Protein 5I7S (pdb70)

Foldseek 3Di:
DQCAPAEEEEEDCQDCQALSVLLLVQQLVNHYQYAYEDEDPVCLVVVCVSNVVSVHNHYAYADLLDLVRLLVNQVSVCVPAQAHAEYEAEWFDFPLLCQEDDLVRSDDPVRLVVRLSTLAVSQVSSVVSRVVRYQLQHEYEYEAALLLVDPDHSRHSNNVNRVNNLVVQQVVCVVSPVSQYAGEYEHAADGDDPRCVSHPPSVVSQCQLCCWAPQNHFDGSNQSSNVSSCRRGCVCSVDHSYHHYPGSRRSVDDGDD

Sequence (257 aa):
GFLDGKRILLTGLLSNRSIAYGIAKACKREGAELAFTYVGDRFKDRITEFAAEFGSELVVFPCDVADDAQIDALFASLKTHWDSLDGLVHSIGFAPREAIAGDFLDGLTRENFRIAHDISAYSFPALAKAALPMLSDDDASLLTLSYLGAERAIPNYNTMGLAKAALEASVRYLAVSLGAKGVRVNAISAGPIKTLAASGIKSFGKILDFVESNSPLKRNVTIEQVGNAGAFLLSDLASGVTAEVMHVDSGFNAVVGGM

CATH classification: 3.40.50.720

B-factor: mean 11.25, std 8.76, range [1.82, 55.19]

Structure (mmCIF, N/CA/C/O backbone):
data_5I7S
#
_entry.id   5I7S
#
_cell.length_a   74.430
_cell.length_b   75.860
_cell.length_c   89.110
_cell.angle_alpha   90.00
_cell.angle_beta   90.00
_cell.angle_gamma   90.00
#
_symmetry.space_group_name_H-M   'I 2 2 2'
#
loop_
_entity.id
_entity.type
_entity.pdbx_description
1 polymer 'Enoyl-[acyl-carrier-protein] reductase [NADH]'
2 non-p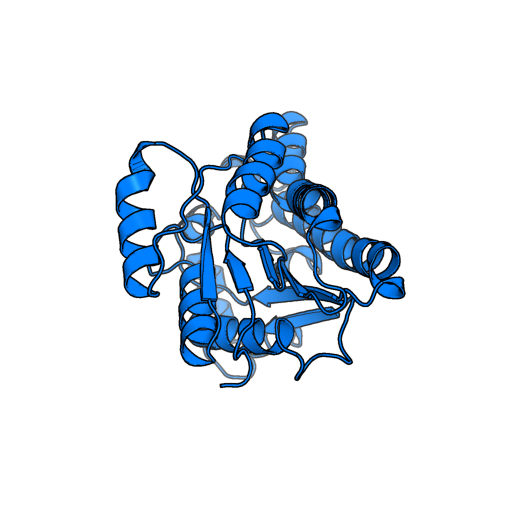olymer NICOTINAMIDE-ADENINE-DINUCLEOTIDE
3 non-polymer 5-ETHYL-2-PHENOXYPHENOL
4 water water
#
loop_
_atom_site.group_PDB
_atom_site.id
_atom_site.type_symbol
_atom_site.label_atom_id
_atom_site.label_alt_id
_atom_site.label_comp_id
_atom_site.label_asym_id
_atom_site.label_entity_id
_atom_site.label_seq_id
_atom_site.pdbx_PDB_ins_code
_atom_site.Cartn_x
_atom_site.Cartn_y
_atom_site.Cartn_z
_atom_site.occupancy
_atom_site.B_iso_or_equiv
_atom_site.auth_seq_id
_atom_site.auth_comp_id
_atom_site.auth_asym_id
_atom_site.auth_atom_id
_atom_site.pdbx_PDB_model_num
ATOM 1 N N . GLY A 1 2 ? 1.464 1.894 -4.207 1.00 14.39 2 GLY A N 1
ATOM 2 C CA . GLY A 1 2 ? 2.811 1.361 -4.061 1.00 14.21 2 GLY A CA 1
ATOM 3 C C . GLY A 1 2 ? 3.819 2.488 -4.035 1.00 11.70 2 GLY A C 1
ATOM 4 O O . GLY A 1 2 ? 3.474 3.637 -4.318 1.00 14.15 2 GLY A O 1
ATOM 5 N N . PHE A 1 3 ? 5.071 2.180 -3.706 1.00 10.54 3 PHE A N 1
ATOM 6 C CA . PHE A 1 3 ? 6.054 3.248 -3.562 1.00 10.87 3 PHE A CA 1
ATOM 7 C C . PHE A 1 3 ? 6.679 3.729 -4.875 1.00 8.60 3 PHE A C 1
ATOM 8 O O . PHE A 1 3 ? 7.584 4.567 -4.874 1.00 9.06 3 PHE A O 1
ATOM 16 N N . LEU A 1 4 ? 6.160 3.223 -5.991 1.00 9.28 4 LEU A N 1
ATOM 17 C CA . LEU A 1 4 ? 6.558 3.701 -7.309 1.00 11.18 4 LEU A CA 1
ATOM 18 C C . LEU A 1 4 ? 5.360 4.200 -8.110 1.00 8.33 4 LEU A C 1
ATOM 19 O O . LEU A 1 4 ? 5.435 4.278 -9.338 1.00 8.08 4 LEU A O 1
ATOM 24 N N . ASP A 1 5 ? 4.260 4.532 -7.422 1.00 10.27 5 ASP A N 1
ATOM 25 C CA . ASP A 1 5 ? 3.061 5.056 -8.088 1.00 14.22 5 ASP A CA 1
ATOM 26 C C . ASP A 1 5 ? 3.409 6.187 -9.051 1.00 12.34 5 ASP A C 1
ATOM 27 O O . ASP A 1 5 ? 4.083 7.150 -8.669 1.00 12.21 5 ASP A O 1
ATOM 32 N N . GLY A 1 6 ? 2.953 6.066 -10.296 1.00 13.81 6 GLY A N 1
ATOM 33 C CA . GLY A 1 6 ? 3.140 7.118 -11.281 1.00 16.90 6 GLY A CA 1
ATOM 34 C C . GLY A 1 6 ? 4.498 7.166 -11.964 1.00 15.00 6 GLY A C 1
ATOM 35 O O . GLY A 1 6 ? 4.673 7.890 -12.944 1.00 16.87 6 GLY A O 1
ATOM 36 N N . LYS A 1 7 ? 5.462 6.404 -11.462 1.00 10.60 7 LYS A N 1
ATOM 37 C CA . LYS A 1 7 ? 6.806 6.439 -12.028 1.00 7.26 7 LYS A CA 1
ATOM 38 C C . LYS A 1 7 ? 6.877 5.680 -13.345 1.00 10.06 7 LYS A C 1
ATOM 39 O O . LYS A 1 7 ? 6.381 4.556 -13.450 1.00 15.12 7 LYS A O 1
ATOM 45 N N . ARG A 1 8 ? 7.506 6.295 -14.342 1.00 6.76 8 ARG A N 1
ATOM 46 C CA . ARG A 1 8 ? 7.684 5.673 -15.649 1.00 6.56 8 ARG A CA 1
ATOM 47 C C . ARG A 1 8 ? 9.116 5.183 -15.799 1.00 8.79 8 ARG A C 1
ATOM 48 O O . ARG A 1 8 ? 10.058 5.972 -15.750 1.00 7.43 8 ARG A O 1
ATOM 56 N N . ILE A 1 9 ? 9.271 3.872 -15.968 1.00 5.79 9 ILE A N 1
ATOM 57 C CA . ILE A 1 9 ? 10.581 3.229 -15.899 1.00 5.52 9 ILE A CA 1
ATOM 58 C C . ILE A 1 9 ? 10.846 2.388 -17.147 1.00 7.56 9 ILE A C 1
ATOM 59 O O . ILE A 1 9 ? 9.999 1.581 -17.542 1.00 7.27 9 ILE A O 1
ATOM 64 N N . LEU A 1 10 ? 12.006 2.604 -17.767 1.00 5.36 10 LEU A N 1
ATOM 65 C CA . LEU A 1 10 ? 12.440 1.833 -18.932 1.00 5.10 10 LEU A CA 1
ATOM 66 C C . LEU A 1 10 ? 13.421 0.755 -18.484 1.00 6.30 10 LEU A C 1
ATOM 67 O O . LEU A 1 10 ? 14.418 1.055 -17.820 1.00 5.24 10 LEU A O 1
ATOM 72 N N . LEU A 1 11 ? 13.146 -0.499 -18.841 1.00 5.26 11 LEU A N 1
ATOM 73 C CA . LEU A 1 11 ? 14.041 -1.598 -18.456 1.00 5.60 11 LEU A CA 1
ATOM 74 C C . LEU A 1 11 ? 14.714 -2.239 -19.659 1.00 6.86 11 LEU A C 1
ATOM 75 O O . LEU A 1 11 ? 14.048 -2.645 -20.611 1.00 6.60 11 LEU A O 1
ATOM 80 N N . THR A 1 12 ? 16.040 -2.310 -19.612 1.00 5.07 12 THR A N 1
ATOM 81 C CA . THR A 1 12 ? 16.797 -3.072 -20.595 1.00 4.79 12 THR A CA 1
ATOM 82 C C . THR A 1 12 ? 17.090 -4.437 -20.014 1.00 7.59 12 THR A C 1
ATOM 83 O O . THR A 1 12 ? 16.933 -4.653 -18.811 1.00 6.79 12 THR A O 1
ATOM 87 N N . GLY A 1 13 ? 17.483 -5.367 -20.874 1.00 7.65 13 GLY A N 1
ATOM 88 C CA . GLY A 1 13 ? 18.048 -6.626 -20.430 1.00 7.02 13 GLY A CA 1
ATOM 89 C C . GLY A 1 13 ? 17.097 -7.731 -20.000 1.00 10.13 13 GLY A C 1
ATOM 90 O O . GLY A 1 13 ? 17.550 -8.737 -19.465 1.00 8.75 13 GLY A O 1
ATOM 91 N N . LEU A 1 14 ? 15.793 -7.569 -20.205 1.00 6.76 14 LEU A N 1
ATOM 92 C CA . LEU A 1 14 ? 14.864 -8.630 -19.815 1.00 7.51 14 LEU A CA 1
ATOM 93 C C . LEU A 1 14 ? 14.812 -9.685 -20.915 1.00 9.66 14 LEU A C 1
ATOM 94 O O . LEU A 1 14 ? 14.016 -9.583 -21.855 1.00 10.07 14 LEU A O 1
ATOM 99 N N . LEU A 1 15 ? 15.647 -10.712 -20.771 1.00 8.49 15 LEU A N 1
ATOM 100 C CA . LEU A 1 15 ? 15.816 -11.731 -21.807 1.00 9.22 15 LEU A CA 1
ATOM 101 C C . LEU A 1 15 ? 14.918 -12.943 -21.573 1.00 10.80 15 LEU A C 1
ATOM 102 O O . LEU A 1 15 ? 14.268 -13.432 -22.501 1.00 11.27 15 LEU A O 1
ATOM 107 N N . SER A 1 16 ? 14.888 -13.435 -20.336 1.00 10.37 16 SER A N 1
ATOM 108 C CA . SER A 1 16 ? 14.023 -14.557 -19.979 1.00 13.15 16 SER A CA 1
ATOM 109 C C . SER A 1 16 ? 13.437 -14.328 -18.596 1.00 11.29 16 SER A C 1
ATOM 110 O O . SER A 1 16 ? 13.761 -13.332 -17.942 1.00 10.43 16 SER A O 1
ATOM 113 N N . ASN A 1 17 ? 12.591 -15.251 -18.139 1.00 12.21 17 ASN A N 1
ATOM 114 C CA . ASN A 1 17 ? 12.022 -15.123 -16.803 1.00 12.22 17 ASN A CA 1
ATOM 115 C C . ASN A 1 17 ? 13.015 -15.417 -15.682 1.00 12.06 17 ASN A C 1
ATOM 116 O O . ASN A 1 17 ? 12.654 -15.343 -14.511 1.00 12.38 17 ASN A O 1
ATOM 121 N N . ARG A 1 18 ? 14.259 -15.742 -16.037 1.00 11.93 18 ARG A N 1
ATOM 122 C CA . ARG A 1 18 ? 15.326 -15.842 -15.046 1.00 11.70 18 ARG A CA 1
ATOM 123 C C . ARG A 1 18 ? 16.153 -14.559 -14.950 1.00 10.56 18 ARG A C 1
ATOM 124 O O . ARG A 1 18 ? 16.923 -14.385 -14.010 1.00 10.29 18 ARG A O 1
ATOM 132 N N . SER A 1 19 ? 15.990 -13.660 -15.918 1.00 9.97 19 SER A N 1
ATOM 133 C CA . SER A 1 19 ? 16.770 -12.414 -15.966 1.00 8.95 19 SER A CA 1
ATOM 134 C C . SER A 1 19 ? 16.616 -11.575 -14.702 1.00 8.49 19 SER A C 1
ATOM 135 O O . SER A 1 19 ? 15.522 -11.495 -14.140 1.00 8.72 19 SER A O 1
ATOM 138 N N . ILE A 1 20 ? 17.702 -10.940 -14.268 1.00 8.65 20 ILE A N 1
ATOM 139 C CA . ILE A 1 20 ? 17.616 -9.976 -13.174 1.00 7.45 20 ILE A CA 1
ATOM 140 C C . ILE A 1 20 ? 16.573 -8.892 -13.494 1.00 7.37 20 ILE A C 1
ATOM 141 O O . ILE A 1 20 ? 15.779 -8.503 -12.625 1.00 7.11 20 ILE A O 1
ATOM 146 N N . ALA A 1 21 ? 16.541 -8.438 -14.745 1.00 6.72 21 ALA A N 1
ATOM 147 C CA . ALA A 1 21 ? 15.561 -7.426 -15.161 1.00 6.53 21 ALA A CA 1
ATOM 148 C C . ALA A 1 21 ? 14.109 -7.880 -14.998 1.00 7.01 21 ALA A C 1
ATOM 149 O O . ALA A 1 21 ? 13.216 -7.046 -14.792 1.00 6.90 21 ALA A O 1
ATOM 151 N N . TYR A 1 22 ? 13.849 -9.181 -15.120 1.00 7.77 22 TYR A N 1
ATOM 152 C CA . TYR A 1 22 ? 12.492 -9.687 -14.886 1.00 8.47 22 TYR A CA 1
ATOM 153 C C . TYR A 1 22 ? 12.078 -9.481 -13.428 1.00 8.55 22 TYR A C 1
ATOM 154 O O . TYR A 1 22 ? 10.956 -9.054 -13.150 1.00 8.69 22 TYR A O 1
ATOM 163 N N . GLY A 1 23 ? 12.982 -9.800 -12.507 1.00 8.53 23 GLY A N 1
ATOM 164 C CA . GLY A 1 23 ? 12.736 -9.582 -11.091 1.00 8.63 23 GLY A CA 1
ATOM 165 C C . GLY A 1 23 ? 12.517 -8.112 -10.779 1.00 10.04 23 GLY A C 1
ATOM 166 O O . GLY A 1 23 ? 11.629 -7.767 -9.992 1.00 8.19 23 GLY A O 1
ATOM 1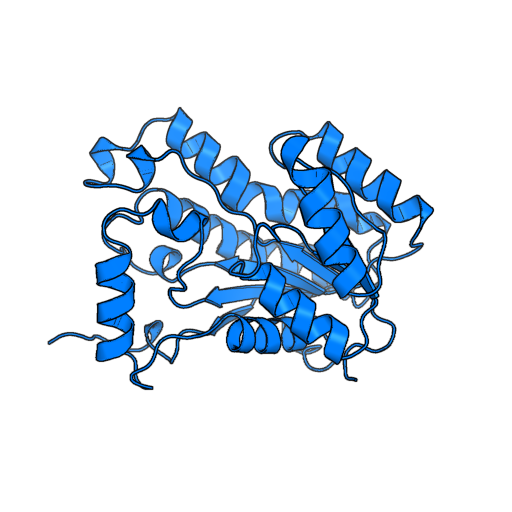67 N N . ILE A 1 24 ? 13.322 -7.244 -11.386 1.00 7.26 24 ILE A N 1
ATOM 168 C CA . ILE A 1 24 ? 13.156 -5.807 -11.189 1.00 6.71 24 ILE A CA 1
ATOM 169 C C . ILE A 1 24 ? 11.809 -5.355 -11.762 1.00 6.82 24 ILE A C 1
ATOM 170 O O . ILE A 1 24 ? 11.076 -4.599 -11.121 1.00 8.39 24 ILE A O 1
ATOM 175 N N . ALA A 1 25 ? 11.467 -5.840 -12.955 1.00 7.02 25 ALA A N 1
ATOM 176 C CA . ALA A 1 25 ? 10.184 -5.488 -13.564 1.00 9.21 25 ALA A CA 1
ATOM 177 C C . ALA A 1 25 ? 9.014 -5.878 -12.664 1.00 8.30 25 ALA A C 1
ATOM 178 O O . ALA A 1 25 ? 8.100 -5.084 -12.438 1.00 8.81 25 ALA A O 1
ATOM 180 N N . LYS A 1 26 ? 9.041 -7.104 -12.152 1.00 8.49 26 LYS A N 1
ATOM 181 C CA . LYS A 1 26 ? 7.962 -7.591 -11.307 1.00 9.18 26 LYS A CA 1
ATOM 182 C C . LYS A 1 26 ? 7.785 -6.721 -10.055 1.00 9.01 26 LYS A C 1
ATOM 183 O O . LYS A 1 26 ? 6.657 -6.356 -9.700 1.00 9.34 26 LYS A O 1
ATOM 189 N N . ALA A 1 27 ? 8.894 -6.363 -9.408 1.00 8.56 27 ALA A N 1
ATOM 190 C CA . ALA A 1 27 ? 8.823 -5.533 -8.206 1.00 8.67 27 ALA A CA 1
ATOM 191 C C . ALA A 1 27 ? 8.326 -4.118 -8.523 1.00 9.80 27 ALA A C 1
ATOM 192 O O . ALA A 1 27 ? 7.525 -3.542 -7.773 1.00 8.42 27 ALA A O 1
ATOM 194 N N . CYS A 1 28 ? 8.800 -3.557 -9.633 1.00 7.56 28 CYS A N 1
ATOM 195 C CA . CYS A 1 28 ? 8.387 -2.207 -10.034 1.00 7.29 28 CYS A CA 1
ATOM 196 C C . CYS A 1 28 ? 6.902 -2.138 -10.361 1.00 7.77 28 CYS A C 1
ATOM 197 O O . CYS A 1 28 ? 6.213 -1.196 -9.943 1.00 10.56 28 CYS A O 1
ATOM 200 N N . LYS A 1 29 ? 6.403 -3.131 -11.098 1.00 10.09 29 LYS A N 1
ATOM 201 C CA . LYS A 1 29 ? 4.979 -3.177 -11.426 1.00 11.19 29 LYS A CA 1
ATOM 202 C C . LYS A 1 29 ? 4.141 -3.298 -10.156 1.00 9.31 29 LYS A C 1
ATOM 203 O O . LYS A 1 29 ? 3.106 -2.645 -10.023 1.00 12.86 29 LYS A O 1
ATOM 209 N N . ARG A 1 30 ? 4.595 -4.136 -9.229 1.00 9.46 30 ARG A N 1
ATOM 210 C CA . ARG A 1 30 ? 3.886 -4.344 -7.970 1.00 10.08 30 ARG A CA 1
ATOM 211 C C . ARG A 1 30 ? 3.727 -3.026 -7.220 1.00 15.64 30 ARG A C 1
ATOM 212 O O . ARG A 1 30 ? 2.677 -2.757 -6.626 1.00 14.87 30 ARG A O 1
ATOM 220 N N . GLU A 1 31 ? 4.765 -2.197 -7.278 1.00 9.30 31 GLU A N 1
ATOM 221 C CA . GLU A 1 31 ? 4.781 -0.942 -6.536 1.00 9.25 31 GLU A CA 1
ATOM 222 C C . GLU A 1 31 ? 4.216 0.233 -7.322 1.00 9.14 31 GLU A C 1
ATOM 223 O O . GLU A 1 31 ? 4.317 1.378 -6.883 1.00 11.36 31 GLU A O 1
ATOM 229 N N . GLY A 1 32 ? 3.607 -0.049 -8.471 1.00 9.17 32 GLY A N 1
ATOM 230 C CA . GLY A 1 32 ? 2.781 0.944 -9.145 1.00 10.33 32 GLY A CA 1
ATOM 231 C C . GLY A 1 32 ? 3.375 1.633 -10.357 1.00 8.78 32 GLY A C 1
ATOM 232 O O . GLY A 1 32 ? 2.767 2.539 -10.927 1.00 10.49 32 GLY A O 1
ATOM 233 N N . ALA A 1 33 ? 4.569 1.214 -10.759 1.00 8.21 33 ALA A N 1
ATOM 234 C CA . ALA A 1 33 ? 5.235 1.839 -11.897 1.00 7.72 33 ALA A CA 1
ATOM 235 C C . ALA A 1 33 ? 4.590 1.470 -13.228 1.00 10.11 33 ALA A C 1
ATOM 236 O O . ALA A 1 33 ? 3.954 0.429 -13.362 1.00 12.05 33 ALA A O 1
ATOM 238 N N . GLU A 1 34 ? 4.776 2.345 -14.207 1.00 8.99 34 GLU A N 1
ATOM 239 C CA . GLU A 1 34 ? 4.449 2.060 -15.600 1.00 9.59 34 GLU A CA 1
ATOM 240 C C . GLU A 1 34 ? 5.767 1.688 -16.268 1.00 8.36 34 GLU A C 1
ATOM 241 O O . GLU A 1 34 ? 6.768 2.387 -16.092 1.00 7.30 34 GLU A O 1
ATOM 247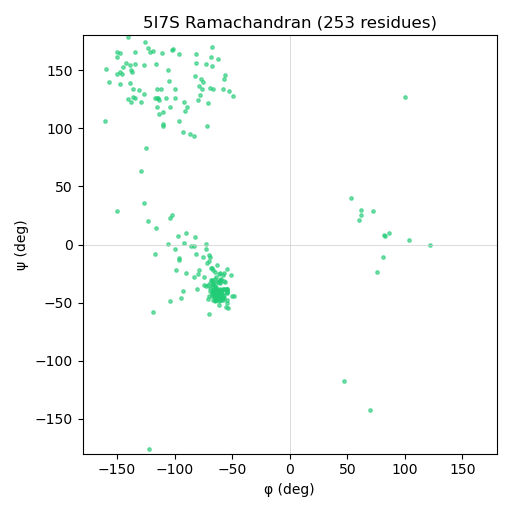 N N . LEU A 1 35 ? 5.770 0.604 -17.041 1.00 7.68 35 LEU A N 1
ATOM 248 C CA . LEU A 1 35 ? 7.020 0.071 -17.591 1.00 7.27 35 LEU A CA 1
ATOM 249 C C . LEU A 1 35 ? 7.109 0.111 -19.112 1.00 7.75 35 LEU A C 1
ATOM 250 O O . LEU A 1 35 ? 6.091 0.127 -19.808 1.00 9.53 35 LEU A O 1
ATOM 255 N N . ALA A 1 36 ? 8.347 0.132 -19.605 1.00 6.95 36 ALA A N 1
ATOM 256 C CA . ALA A 1 36 ? 8.660 0.008 -21.033 1.00 7.10 36 ALA A CA 1
ATOM 257 C C . ALA A 1 36 ? 9.927 -0.828 -21.107 1.00 6.76 36 ALA A C 1
ATOM 258 O O . ALA A 1 36 ? 10.694 -0.864 -20.147 1.00 6.51 36 ALA A O 1
ATOM 260 N N . PHE A 1 37 ? 10.155 -1.496 -22.237 1.00 7.09 37 PHE A N 1
ATOM 261 C CA . PHE A 1 37 ? 11.219 -2.496 -22.326 1.00 6.95 37 PHE A CA 1
ATOM 262 C C . PHE A 1 37 ? 11.998 -2.397 -23.624 1.00 7.20 37 PHE A C 1
ATOM 263 O O . PHE A 1 37 ? 11.437 -2.014 -24.647 1.00 7.34 37 PHE A O 1
ATOM 271 N N . THR A 1 38 ? 13.277 -2.769 -23.584 1.00 6.53 38 THR A N 1
ATOM 272 C CA . THR A 1 38 ? 14.067 -2.905 -24.806 1.00 6.61 38 THR A CA 1
ATOM 273 C C . THR A 1 38 ? 14.399 -4.372 -25.084 1.00 9.36 38 THR A C 1
ATOM 274 O O . THR A 1 38 ? 14.262 -5.223 -24.210 1.00 8.90 38 THR A O 1
ATOM 278 N N . TYR A 1 39 ? 14.827 -4.660 -26.309 1.00 10.38 39 TYR A N 1
ATOM 279 C CA . TYR A 1 39 ? 15.286 -5.998 -26.669 1.00 7.89 39 TYR A CA 1
ATOM 280 C C . TYR A 1 39 ? 16.343 -5.870 -27.750 1.00 10.56 39 TYR A C 1
ATOM 281 O O . TYR A 1 39 ? 16.475 -4.809 -28.361 1.00 9.08 39 TYR A O 1
ATOM 290 N N . VAL A 1 40 ? 17.083 -6.952 -27.989 1.00 10.10 40 VAL A N 1
ATOM 291 C CA . VAL A 1 40 ? 18.093 -6.986 -29.047 1.00 12.48 40 VAL A CA 1
ATOM 292 C C . VAL A 1 40 ? 17.880 -8.205 -29.907 1.00 20.03 40 VAL A C 1
ATOM 293 O O . VAL A 1 40 ? 17.919 -9.330 -29.409 1.00 24.86 40 VAL A O 1
ATOM 297 N N . GLY A 1 41 ? 17.693 -7.997 -31.199 1.00 22.36 41 GLY A N 1
ATOM 298 C CA . GLY A 1 41 ? 17.555 -9.121 -32.104 1.00 21.88 41 GLY A CA 1
ATOM 299 C C . GLY A 1 41 ? 16.105 -9.394 -32.432 1.00 25.26 41 GLY A C 1
ATOM 300 O O . GLY A 1 41 ? 15.272 -9.561 -31.538 1.00 22.89 41 GLY A O 1
ATOM 301 N N . ASP A 1 42 ? 15.813 -9.452 -33.726 1.00 24.71 42 ASP A N 1
ATOM 302 C CA . ASP A 1 42 ? 14.450 -9.611 -34.217 1.00 25.81 42 ASP A CA 1
ATOM 303 C C . ASP A 1 42 ? 13.726 -10.845 -33.682 1.00 22.36 42 ASP A C 1
ATOM 304 O O . ASP A 1 42 ? 12.509 -10.809 -33.490 1.00 24.41 42 ASP A O 1
ATOM 309 N N . ARG A 1 43 ? 14.460 -11.925 -33.422 1.00 17.51 43 ARG A N 1
ATOM 310 C CA . ARG A 1 43 ? 13.818 -13.157 -32.963 1.00 21.34 43 ARG A CA 1
ATOM 311 C C . ARG A 1 43 ? 13.252 -13.030 -31.549 1.00 19.60 43 ARG A C 1
ATOM 312 O O . ARG A 1 43 ? 12.505 -13.896 -31.096 1.00 21.71 43 ARG A O 1
ATOM 320 N N . PHE A 1 44 ? 13.594 -11.940 -30.863 1.00 17.97 44 PHE A N 1
ATOM 321 C CA . PHE A 1 44 ? 13.147 -11.744 -29.488 1.00 12.84 44 PHE A CA 1
ATOM 322 C C . PHE A 1 44 ? 11.945 -10.816 -29.354 1.00 14.49 44 PHE A C 1
ATOM 323 O O . PHE A 1 44 ? 11.416 -10.641 -28.256 1.00 14.41 44 PHE A O 1
ATOM 331 N N . LYS A 1 45 ? 11.510 -10.239 -30.469 1.00 15.26 45 LYS A N 1
ATOM 332 C CA . LYS A 1 45 ? 10.391 -9.299 -30.450 1.00 14.87 45 LYS A CA 1
ATOM 333 C C . LYS A 1 45 ? 9.141 -9.892 -29.805 1.00 13.81 45 LYS A C 1
ATOM 334 O O . LYS A 1 45 ? 8.520 -9.260 -28.945 1.00 14.89 45 LYS A O 1
ATOM 340 N N . ASP A 1 46 ? 8.779 -11.107 -30.201 1.00 14.90 46 ASP A N 1
ATOM 341 C CA . ASP A 1 46 ? 7.570 -11.719 -29.655 1.00 15.65 46 ASP A CA 1
ATOM 342 C C . ASP A 1 46 ? 7.690 -12.004 -28.159 1.00 15.05 46 ASP A C 1
ATOM 343 O O . ASP A 1 46 ? 6.744 -11.781 -27.404 1.00 16.12 46 ASP A O 1
ATOM 348 N N . ARG A 1 47 ? 8.853 -12.484 -27.732 1.00 14.56 47 ARG A N 1
ATOM 349 C CA . ARG A 1 47 ? 9.068 -12.811 -26.325 1.00 14.09 47 ARG A CA 1
ATOM 350 C C . ARG A 1 47 ? 9.015 -11.575 -25.431 1.00 13.01 47 ARG A C 1
ATOM 351 O O . ARG A 1 47 ? 8.329 -11.572 -24.403 1.00 12.99 47 ARG A O 1
ATOM 359 N N . ILE A 1 48 ? 9.729 -10.520 -25.815 1.00 12.65 48 ILE A N 1
ATOM 360 C CA . ILE A 1 48 ? 9.724 -9.308 -25.001 1.00 11.23 48 ILE A CA 1
ATOM 361 C C . ILE A 1 48 ? 8.334 -8.658 -24.999 1.00 11.57 48 ILE A C 1
ATOM 362 O O . ILE A 1 48 ? 7.925 -8.065 -24.001 1.00 11.14 48 ILE A O 1
ATOM 367 N N . THR A 1 49 ? 7.597 -8.801 -26.098 1.00 12.42 49 THR A N 1
ATOM 368 C CA . THR A 1 49 ? 6.240 -8.256 -26.161 1.00 12.88 49 THR A CA 1
ATOM 369 C C . THR A 1 49 ? 5.330 -8.971 -25.155 1.00 13.36 49 THR A C 1
ATOM 370 O O . THR A 1 49 ? 4.510 -8.339 -24.482 1.00 13.25 49 THR A O 1
ATOM 374 N N . GLU A 1 50 ? 5.497 -10.283 -25.024 1.00 13.94 50 GLU A N 1
ATOM 375 C CA . GLU A 1 50 ? 4.723 -11.043 -24.036 1.00 17.16 50 GLU A CA 1
ATOM 376 C C . GLU A 1 50 ? 5.044 -10.596 -22.610 1.00 13.56 50 GLU A C 1
ATOM 377 O O . GLU A 1 50 ? 4.144 -10.427 -21.778 1.00 13.71 50 GLU A O 1
ATOM 383 N N . PHE A 1 51 ? 6.330 -10.427 -22.326 1.00 12.69 51 PHE A N 1
ATOM 384 C CA . PHE A 1 51 ? 6.760 -9.934 -21.024 1.00 11.85 51 PHE A CA 1
ATOM 385 C C . PHE A 1 51 ? 6.161 -8.562 -20.745 1.00 18.22 51 PHE A C 1
ATOM 386 O O . PHE A 1 51 ? 5.639 -8.323 -19.661 1.00 12.13 51 PHE A O 1
ATOM 394 N N . ALA A 1 52 ? 6.221 -7.664 -21.726 1.00 11.15 52 ALA A N 1
ATOM 395 C CA . ALA A 1 52 ? 5.671 -6.326 -21.531 1.00 13.87 52 ALA A CA 1
ATOM 396 C C . ALA A 1 52 ? 4.183 -6.383 -21.205 1.00 15.16 52 ALA A C 1
ATOM 397 O O . ALA A 1 52 ? 3.695 -5.676 -20.311 1.00 12.47 52 ALA A O 1
ATOM 399 N N . ALA A 1 53 ? 3.462 -7.225 -21.937 1.00 12.49 53 ALA A N 1
ATOM 400 C CA . ALA A 1 53 ? 2.041 -7.426 -21.694 1.00 13.33 53 ALA A CA 1
ATOM 401 C C . ALA A 1 53 ? 1.777 -7.960 -20.280 1.00 14.81 53 ALA A C 1
ATOM 402 O O . ALA A 1 53 ? 0.803 -7.567 -19.632 1.00 14.24 53 ALA A O 1
ATOM 404 N N . GLU A 1 54 ? 2.640 -8.856 -19.801 1.00 13.20 54 GLU A N 1
ATOM 405 C CA . GLU A 1 54 ? 2.515 -9.382 -18.441 1.00 14.28 54 GLU A CA 1
ATOM 406 C C . GLU A 1 54 ? 2.596 -8.243 -17.422 1.00 16.58 54 GLU A C 1
ATOM 407 O O . GLU A 1 54 ? 1.985 -8.302 -16.349 1.00 14.13 54 GLU A O 1
ATOM 413 N N . PHE A 1 55 ? 3.334 -7.196 -17.780 1.00 11.86 55 PHE A N 1
ATOM 414 C CA . PHE A 1 55 ? 3.511 -6.046 -16.900 1.00 10.88 55 PHE A CA 1
ATOM 415 C C . PHE A 1 55 ? 2.673 -4.851 -17.355 1.00 10.92 55 PHE A C 1
ATOM 416 O O . PHE A 1 55 ? 2.982 -3.706 -17.026 1.00 11.09 55 PHE A O 1
ATOM 424 N N . GLY A 1 56 ? 1.618 -5.137 -18.120 1.00 12.41 56 GLY A N 1
ATOM 425 C CA . GLY A 1 56 ? 0.609 -4.153 -18.483 1.00 16.03 56 GLY A CA 1
ATOM 426 C C . GLY A 1 56 ? 1.040 -3.105 -19.488 1.00 11.61 56 GLY A C 1
ATOM 427 O O . GLY A 1 56 ? 0.514 -1.989 -19.496 1.00 13.42 56 GLY A O 1
ATOM 428 N N . SER A 1 57 ? 1.984 -3.463 -20.351 1.00 11.38 57 SER A N 1
ATOM 429 C CA . SER A 1 57 ? 2.577 -2.496 -21.267 1.00 10.95 57 SER A CA 1
ATOM 430 C C . SER A 1 57 ? 2.754 -3.055 -22.678 1.00 11.43 57 SER A C 1
ATOM 431 O O . SER A 1 57 ? 2.968 -4.255 -22.864 1.00 12.17 57 SER A O 1
ATOM 434 N N . GLU A 1 58 ? 2.654 -2.177 -23.667 1.00 11.51 58 GLU A N 1
ATOM 435 C CA . GLU A 1 58 ? 2.951 -2.535 -25.047 1.00 11.93 58 GLU A CA 1
ATOM 436 C C . GLU A 1 58 ? 4.137 -1.733 -25.537 1.00 11.28 58 GLU A C 1
ATOM 437 O O . GLU A 1 58 ? 4.397 -1.669 -26.737 1.00 11.48 58 GLU A O 1
ATOM 443 N N . LEU A 1 59 ? 4.850 -1.112 -24.603 1.00 10.88 59 LEU A N 1
ATOM 444 C CA . LEU A 1 59 ? 5.968 -0.245 -24.945 1.00 9.56 59 LEU A CA 1
ATOM 445 C C . LEU A 1 59 ? 7.242 -1.081 -25.070 1.00 9.16 59 LEU A C 1
ATOM 446 O O . LEU A 1 59 ? 7.909 -1.365 -24.078 1.00 9.67 59 LEU A O 1
ATOM 451 N N . VAL A 1 60 ? 7.561 -1.490 -26.295 1.00 9.55 60 VAL A N 1
ATOM 452 C CA A VAL A 1 60 ? 8.720 -2.334 -26.570 0.48 11.89 60 VAL A CA 1
ATOM 453 C CA B VAL A 1 60 ? 8.751 -2.308 -26.544 0.52 9.30 60 VAL A CA 1
ATOM 454 C C . VAL A 1 60 ? 9.563 -1.738 -27.702 1.00 9.18 60 VAL A C 1
ATOM 455 O O . VAL A 1 60 ? 9.018 -1.375 -28.742 1.00 9.78 60 VAL A O 1
ATOM 462 N N . PHE A 1 61 ? 10.878 -1.644 -27.505 1.00 8.47 61 PHE A N 1
ATOM 463 C CA . PHE A 1 61 ? 11.765 -1.005 -28.485 1.00 8.28 61 PHE A CA 1
ATOM 464 C C . PHE A 1 61 ? 13.063 -1.773 -28.672 1.00 8.01 61 PHE A C 1
ATOM 465 O O . PHE A 1 61 ? 13.644 -2.244 -27.704 1.00 7.54 61 PHE A O 1
ATOM 473 N N . PRO A 1 62 ? 13.537 -1.891 -29.919 1.00 8.38 62 PRO A N 1
ATOM 474 C CA . PRO A 1 62 ? 14.835 -2.543 -30.125 1.00 8.14 62 PRO A CA 1
ATOM 475 C C . PRO A 1 62 ? 15.977 -1.604 -29.756 1.00 10.41 62 PRO A C 1
ATOM 476 O O . PRO A 1 62 ? 15.889 -0.400 -29.992 1.00 10.25 62 PRO A O 1
ATOM 480 N N . CYS A 1 63 ? 17.031 -2.148 -29.161 1.00 6.80 63 CYS A N 1
ATOM 481 C CA . CYS A 1 63 ? 18.231 -1.362 -28.911 1.00 6.07 63 CYS A CA 1
ATOM 482 C C . CYS A 1 63 ? 19.437 -2.254 -28.686 1.00 5.86 63 CYS A C 1
ATOM 483 O O . CYS A 1 63 ? 19.570 -2.889 -27.634 1.00 9.59 63 CYS A O 1
ATOM 486 N N . ASP A 1 64 ? 20.308 -2.296 -29.687 1.00 6.09 64 ASP A N 1
ATOM 487 C CA . ASP A 1 64 ? 21.612 -2.913 -29.543 1.00 6.86 64 ASP A CA 1
ATOM 488 C C . ASP A 1 64 ? 22.528 -1.787 -29.098 1.00 9.53 64 ASP A C 1
ATOM 489 O O . ASP A 1 64 ? 22.743 -0.838 -29.849 1.00 6.20 64 ASP A O 1
ATOM 494 N N . VAL A 1 65 ? 23.062 -1.873 -27.880 1.00 5.55 65 VAL A N 1
ATOM 495 C CA . VAL A 1 65 ? 23.841 -0.754 -27.343 1.00 5.22 65 VAL A CA 1
ATOM 496 C C . VAL A 1 65 ? 25.213 -0.590 -27.992 1.00 5.72 65 VAL A C 1
ATOM 497 O O . VAL A 1 65 ? 25.917 0.369 -27.690 1.00 8.45 65 VAL A O 1
ATOM 501 N N . ALA A 1 66 ? 25.579 -1.496 -28.898 1.00 5.01 66 ALA A N 1
ATOM 502 C CA . ALA A 1 66 ? 26.783 -1.306 -29.717 1.00 4.60 66 ALA A CA 1
ATOM 503 C C . ALA A 1 66 ? 26.595 -0.206 -30.763 1.00 11.47 66 ALA A C 1
ATOM 504 O O . ALA A 1 66 ? 27.567 0.288 -31.332 1.00 8.73 66 ALA A O 1
ATOM 506 N N . ASP A 1 67 ? 25.344 0.168 -31.009 1.00 8.38 67 ASP A N 1
ATOM 507 C CA . ASP A 1 67 ? 24.967 1.019 -32.144 1.00 5.43 67 ASP A CA 1
ATOM 508 C C . ASP A 1 67 ? 24.454 2.384 -31.675 1.00 8.07 67 ASP A C 1
ATOM 509 O O . ASP A 1 67 ? 23.380 2.472 -31.083 1.00 6.95 67 ASP A O 1
ATOM 514 N N . ASP A 1 68 ? 25.211 3.446 -31.953 1.00 9.59 68 ASP A N 1
ATOM 515 C CA . ASP A 1 68 ? 24.808 4.810 -31.583 1.00 10.41 68 ASP A CA 1
ATOM 516 C C . ASP A 1 68 ? 23.419 5.173 -32.118 1.00 8.91 68 ASP A C 1
ATOM 517 O O . ASP A 1 68 ? 22.621 5.811 -31.426 1.00 8.27 68 ASP A O 1
ATOM 522 N N . ALA A 1 69 ? 23.142 4.783 -33.359 1.00 8.01 69 ALA A N 1
ATOM 523 C CA . ALA A 1 69 ? 21.868 5.139 -33.992 1.00 8.74 69 ALA A CA 1
ATOM 524 C C . ALA A 1 69 ? 20.688 4.510 -33.260 1.00 8.05 69 ALA A C 1
ATOM 525 O O . ALA A 1 69 ? 19.648 5.147 -33.084 1.00 10.63 69 ALA A O 1
ATOM 527 N N . GLN A 1 70 ? 20.839 3.260 -32.836 1.00 7.24 70 GLN A N 1
ATOM 528 C CA . GLN A 1 70 ? 19.759 2.592 -32.122 1.00 8.84 70 GLN A CA 1
ATOM 529 C C . GLN A 1 70 ? 19.541 3.190 -30.744 1.00 7.95 70 GLN A C 1
ATOM 530 O O . GLN A 1 70 ? 18.417 3.222 -30.259 1.00 8.66 70 GLN A O 1
ATOM 536 N N . ILE A 1 71 ? 20.613 3.656 -30.109 1.00 6.11 71 ILE A N 1
ATOM 537 C CA . ILE A 1 71 ? 20.470 4.313 -28.812 1.00 5.65 71 ILE A CA 1
ATOM 538 C C . ILE A 1 71 ? 19.658 5.602 -28.979 1.00 9.23 71 ILE A C 1
ATOM 539 O O . ILE A 1 71 ? 18.721 5.864 -28.225 1.00 6.29 71 ILE A O 1
ATOM 544 N N . ASP A 1 72 ? 19.998 6.395 -29.984 1.00 7.19 72 ASP A N 1
ATOM 545 C CA . ASP A 1 72 ? 19.247 7.624 -30.236 1.00 7.04 72 ASP A CA 1
ATOM 546 C C . ASP A 1 72 ? 17.792 7.349 -30.613 1.00 8.06 72 ASP A C 1
ATOM 547 O O . ASP A 1 72 ? 16.879 8.018 -30.124 1.00 9.22 72 ASP A O 1
ATOM 552 N N . ALA A 1 73 ? 17.573 6.353 -31.465 1.00 8.78 73 ALA A N 1
ATOM 553 C CA . ALA A 1 73 ? 16.214 6.030 -31.897 1.00 7.31 73 ALA A CA 1
ATOM 554 C C . ALA A 1 73 ? 15.363 5.479 -30.747 1.00 7.05 73 ALA A C 1
ATOM 555 O O . ALA A 1 73 ? 14.138 5.649 -30.740 1.00 8.17 73 ALA A O 1
ATOM 557 N N . LEU A 1 74 ? 16.001 4.803 -29.791 1.00 7.18 74 LEU A N 1
ATOM 558 C CA . LEU A 1 74 ? 15.296 4.310 -28.603 1.00 6.07 74 LEU A CA 1
ATOM 559 C C . LEU A 1 74 ? 14.573 5.441 -27.886 1.00 8.29 74 LEU A C 1
ATOM 560 O O . LEU A 1 74 ? 13.367 5.364 -27.623 1.00 7.16 74 LEU A O 1
ATOM 565 N N . PHE A 1 75 ? 15.310 6.493 -27.557 1.00 6.06 75 PHE A N 1
ATOM 566 C CA . PHE A 1 75 ? 14.698 7.580 -26.806 1.00 6.59 75 PHE A CA 1
ATOM 567 C C . PHE A 1 75 ? 13.765 8.454 -27.639 1.00 8.49 75 PHE A C 1
ATOM 568 O O . PHE A 1 75 ? 12.800 9.004 -27.113 1.00 7.98 75 PHE A O 1
ATOM 576 N N . ALA A 1 76 ? 14.016 8.547 -28.942 1.00 7.05 76 ALA A N 1
ATOM 577 C CA . ALA A 1 76 ? 13.076 9.247 -29.818 1.00 7.75 76 ALA A CA 1
ATOM 578 C C . ALA A 1 76 ? 11.758 8.479 -29.834 1.00 11.05 76 ALA A C 1
ATOM 579 O O . ALA A 1 76 ? 10.681 9.073 -29.733 1.00 8.06 76 ALA A O 1
ATOM 581 N N . SER A 1 77 ? 11.841 7.153 -29.934 1.00 7.47 77 SER A N 1
ATOM 582 C CA . SER A 1 77 ? 10.635 6.323 -29.937 1.00 9.23 77 SER A CA 1
ATOM 583 C C . SER A 1 77 ? 9.883 6.421 -28.614 1.00 7.46 77 SER A C 1
ATOM 584 O O . SER A 1 77 ? 8.661 6.593 -28.579 1.00 7.83 77 SER A O 1
ATOM 587 N N . LEU A 1 78 ? 10.616 6.289 -27.519 1.00 7.22 78 LEU A N 1
ATOM 588 C CA . LEU A 1 78 ? 10.021 6.338 -26.192 1.00 6.89 78 LEU A CA 1
ATOM 589 C C . LEU A 1 78 ? 9.318 7.674 -25.946 1.00 8.53 78 LEU A C 1
ATOM 590 O O . LEU A 1 78 ? 8.235 7.728 -25.354 1.00 7.55 78 LEU A O 1
ATOM 595 N N . LYS A 1 79 ? 9.933 8.749 -26.424 1.00 8.54 79 LYS A N 1
ATOM 596 C CA . LYS A 1 79 ? 9.396 10.104 -26.278 1.00 9.16 79 LYS A CA 1
ATOM 597 C C . LYS A 1 79 ? 8.032 10.305 -26.963 1.00 10.10 79 LYS A C 1
ATOM 598 O O . LYS A 1 79 ? 7.246 11.182 -26.563 1.00 11.73 79 LYS A O 1
ATOM 604 N N . THR A 1 80 ? 7.736 9.509 -27.989 1.00 8.54 80 THR A N 1
ATOM 605 C CA . THR A 1 80 ? 6.428 9.619 -28.649 1.00 10.27 80 THR A CA 1
ATOM 606 C C . THR A 1 80 ? 5.318 9.173 -27.701 1.00 11.28 80 THR A C 1
ATOM 607 O O . THR A 1 80 ? 4.148 9.531 -27.882 1.00 13.05 80 THR A O 1
ATOM 611 N N . HIS A 1 81 ? 5.703 8.409 -26.682 1.00 10.40 81 HIS A N 1
ATOM 612 C CA . HIS A 1 81 ? 4.781 7.894 -25.669 1.00 8.88 81 HIS A CA 1
ATOM 613 C C . HIS A 1 81 ? 4.868 8.651 -24.345 1.00 13.44 81 HIS A C 1
ATOM 614 O O . HIS A 1 81 ? 3.848 9.021 -23.761 1.00 15.92 81 HIS A O 1
ATOM 621 N N . TRP A 1 82 ? 6.089 8.846 -23.855 1.00 9.23 82 TRP A N 1
ATOM 622 C CA . TRP A 1 82 ? 6.309 9.456 -22.546 1.00 8.44 82 TRP A CA 1
ATOM 623 C C . TRP A 1 82 ? 6.990 10.810 -22.673 1.00 12.50 82 TRP A C 1
ATOM 624 O O . TRP A 1 82 ? 8.067 10.899 -23.257 1.00 14.15 82 TRP A O 1
ATOM 635 N N . ASP A 1 83 ? 6.381 11.860 -22.124 1.00 12.99 83 ASP A N 1
ATOM 636 C CA . ASP A 1 83 ? 7.031 13.166 -22.104 1.00 14.61 83 ASP A CA 1
ATOM 637 C C . ASP A 1 83 ? 8.298 13.121 -21.252 1.00 11.07 83 ASP A C 1
ATOM 638 O O . ASP A 1 83 ? 9.305 13.752 -21.586 1.00 12.82 83 ASP A O 1
ATOM 643 N N . SER A 1 84 ? 8.250 12.362 -20.159 1.00 8.83 84 SER A N 1
ATOM 644 C CA . SER A 1 84 ? 9.382 12.267 -19.249 1.00 8.51 84 SER A CA 1
ATOM 645 C C . SER A 1 84 ? 9.672 10.825 -18.836 1.00 10.50 84 SER A C 1
ATOM 646 O O . SER A 1 84 ? 8.786 9.967 -18.870 1.00 11.85 84 SER A O 1
ATOM 649 N N . LEU A 1 85 ? 10.920 10.573 -18.447 1.00 9.67 85 LEU A N 1
ATOM 650 C CA . LEU A 1 85 ? 11.354 9.257 -17.981 1.00 8.27 85 LEU A CA 1
ATOM 651 C C . LEU A 1 85 ? 11.807 9.345 -16.521 1.00 7.48 85 LEU A C 1
ATOM 652 O O . LEU A 1 85 ? 12.662 10.168 -16.180 1.00 8.51 85 LEU A O 1
ATOM 657 N N . ASP A 1 86 ? 11.243 8.507 -15.649 1.00 7.96 86 ASP A N 1
ATOM 658 C CA . ASP A 1 86 ? 11.587 8.583 -14.226 1.00 7.63 86 ASP A CA 1
ATOM 659 C C . ASP A 1 86 ? 12.621 7.565 -13.773 1.00 6.86 86 ASP A C 1
ATOM 660 O O . ASP A 1 86 ? 13.275 7.752 -12.747 1.00 7.58 86 ASP A O 1
ATOM 665 N N . GLY A 1 87 ? 12.759 6.479 -14.521 1.00 6.37 87 GLY A N 1
ATOM 666 C CA . GLY A 1 87 ? 13.696 5.438 -14.152 1.00 6.62 87 GLY A CA 1
ATOM 667 C C . GLY A 1 87 ? 14.298 4.754 -15.353 1.00 7.18 87 GLY A C 1
ATOM 668 O O . GLY A 1 87 ? 13.655 4.633 -16.403 1.00 6.27 87 GLY A O 1
ATOM 669 N N . LEU A 1 88 ? 15.543 4.315 -15.199 1.00 5.09 88 LEU A N 1
ATOM 670 C CA . LEU A 1 88 ? 16.247 3.605 -16.251 1.00 4.68 88 LEU A CA 1
ATOM 671 C C . LEU A 1 88 ? 16.991 2.457 -15.613 1.00 4.94 88 LEU A C 1
ATOM 672 O O . LEU A 1 88 ? 17.791 2.664 -14.706 1.00 6.86 88 LEU A O 1
ATOM 677 N N . VAL A 1 89 ? 16.707 1.243 -16.072 1.00 4.41 89 VAL A N 1
ATOM 678 C CA . VAL A 1 89 ? 17.416 0.071 -15.581 1.00 4.82 89 VAL A CA 1
ATOM 679 C C . VAL A 1 89 ? 18.317 -0.485 -16.671 1.00 4.61 89 VAL A C 1
ATOM 680 O O . VAL A 1 89 ? 17.843 -0.956 -17.712 1.00 6.55 89 VAL A O 1
ATOM 684 N N . HIS A 1 90 ? 19.620 -0.397 -16.425 1.00 3.90 90 HIS A N 1
ATOM 685 C CA . HIS A 1 90 ? 20.650 -0.930 -17.306 1.00 4.03 90 HIS A CA 1
ATOM 686 C C . HIS A 1 90 ? 21.003 -2.298 -16.747 1.00 6.00 90 HIS A C 1
ATOM 687 O O . HIS A 1 90 ? 21.614 -2.410 -15.679 1.00 5.61 90 HIS A O 1
ATOM 694 N N . SER A 1 91 ? 20.559 -3.345 -17.435 1.00 3.85 91 SER A N 1
ATOM 695 C CA . SER A 1 91 ? 20.808 -4.708 -16.984 1.00 4.03 91 SER A CA 1
ATOM 696 C C . SER A 1 91 ? 21.395 -5.446 -18.177 1.00 6.25 91 SER A C 1
ATOM 697 O O . SER A 1 91 ? 20.808 -6.401 -18.701 1.00 6.65 91 SER A O 1
ATOM 700 N N . ILE A 1 92 ? 22.565 -4.972 -18.602 1.00 3.97 92 ILE A N 1
ATOM 701 C CA . ILE A 1 92 ? 23.186 -5.376 -19.856 1.00 4.36 92 ILE A CA 1
ATOM 702 C C . ILE A 1 92 ? 24.657 -5.669 -19.610 1.00 5.44 92 ILE A C 1
ATOM 703 O O . ILE A 1 92 ? 25.375 -4.832 -19.062 1.00 7.57 92 ILE A O 1
ATOM 708 N N . GLY A 1 93 ? 25.102 -6.858 -20.008 1.00 7.42 93 GLY A N 1
ATOM 709 C CA . GLY A 1 93 ? 26.519 -7.183 -19.972 1.00 5.46 93 GLY A CA 1
ATOM 710 C C . GLY A 1 93 ? 26.842 -8.168 -21.077 1.00 4.95 93 GLY A C 1
ATOM 711 O O . GLY A 1 93 ? 25.991 -8.988 -21.441 1.00 7.83 93 GLY A O 1
ATOM 712 N N . PHE A 1 94 ? 28.050 -8.065 -21.627 1.00 4.89 94 PHE A N 1
ATOM 713 C CA . PHE A 1 94 ? 28.535 -9.016 -22.612 1.00 6.53 94 PHE A CA 1
ATOM 714 C C . PHE A 1 94 ? 30.061 -9.045 -22.668 1.00 5.57 94 PHE A C 1
ATOM 715 O O . PHE A 1 94 ? 30.715 -8.001 -22.608 1.00 8.09 94 PHE A O 1
ATOM 723 N N . ALA A 1 95 ? 30.613 -10.247 -22.800 1.00 6.09 95 ALA A N 1
ATOM 724 C CA . ALA A 1 95 ? 32.015 -10.426 -23.165 1.00 6.41 95 ALA A CA 1
ATOM 725 C C . ALA A 1 95 ? 32.121 -11.676 -24.014 1.00 7.21 95 ALA A C 1
ATOM 726 O O . ALA A 1 95 ? 31.367 -12.629 -23.798 1.00 8.65 95 ALA A O 1
ATOM 728 N N . PRO A 1 96 ? 33.051 -11.687 -24.987 1.00 7.69 96 PRO A N 1
ATOM 729 C CA . PRO A 1 96 ? 33.294 -12.908 -25.761 1.00 9.18 96 PRO A CA 1
ATOM 730 C C . PRO A 1 96 ? 33.646 -14.055 -24.827 1.00 10.23 96 PRO A C 1
ATOM 731 O O . PRO A 1 96 ? 34.262 -13.829 -23.776 1.00 8.69 96 PRO A O 1
ATOM 735 N N . ARG A 1 97 ? 33.224 -15.261 -25.192 1.00 9.62 97 ARG A N 1
ATOM 736 C CA . ARG A 1 97 ? 33.361 -16.433 -24.341 1.00 11.27 97 ARG A CA 1
ATOM 737 C C . ARG A 1 97 ? 34.773 -16.638 -23.782 1.00 10.12 97 ARG A C 1
ATOM 738 O O . ARG A 1 97 ? 34.934 -16.936 -22.599 1.00 9.91 97 ARG A O 1
ATOM 746 N N . GLU A 1 98 ? 35.797 -16.476 -24.616 1.00 12.14 98 GLU A N 1
ATOM 747 C CA . GLU A 1 98 ? 37.155 -16.773 -24.168 1.00 12.24 98 GLU A CA 1
ATOM 748 C C . GLU A 1 98 ? 37.655 -15.784 -23.113 1.00 10.38 98 GLU A C 1
ATOM 749 O O . GLU A 1 98 ? 38.581 -16.087 -22.351 1.00 10.06 98 GLU A O 1
ATOM 755 N N . ALA A 1 99 ? 37.024 -14.621 -23.058 1.00 9.14 99 ALA A N 1
ATOM 756 C CA . ALA A 1 99 ? 37.426 -13.562 -22.128 1.00 8.40 99 ALA A CA 1
ATOM 757 C C . ALA A 1 99 ? 36.871 -13.775 -20.719 1.00 12.97 99 ALA A C 1
ATOM 758 O O . ALA A 1 99 ? 37.226 -13.050 -19.788 1.00 8.23 99 ALA A O 1
ATOM 760 N N . ILE A 1 100 ? 35.984 -14.757 -20.577 1.00 8.24 100 ILE A N 1
ATOM 761 C CA . ILE A 1 100 ? 35.413 -15.121 -19.278 1.00 6.27 100 ILE A CA 1
ATOM 762 C C . ILE A 1 100 ? 35.585 -16.619 -18.994 1.00 7.60 100 ILE A C 1
ATOM 763 O O . ILE A 1 100 ? 34.717 -17.270 -18.399 1.00 6.57 100 ILE A O 1
ATOM 768 N N . ALA A 1 101 ? 36.714 -17.165 -19.428 1.00 6.45 101 ALA A N 1
ATOM 769 C CA . ALA A 1 101 ? 37.012 -18.572 -19.177 1.00 7.81 101 ALA A CA 1
ATOM 770 C C . ALA A 1 101 ? 38.507 -18.762 -19.018 1.00 8.53 101 ALA A C 1
ATOM 771 O O . ALA A 1 101 ? 39.297 -18.162 -19.759 1.00 11.22 101 ALA A O 1
ATOM 773 N N . GLY A 1 102 ? 38.899 -19.580 -18.046 1.00 9.99 102 GLY A N 1
ATOM 774 C CA . GLY A 1 102 ? 40.295 -19.951 -17.882 1.00 8.66 102 GLY A CA 1
ATOM 775 C C . GLY A 1 102 ? 41.187 -18.815 -17.414 1.00 9.28 102 GLY A C 1
ATOM 776 O O . GLY A 1 102 ? 40.788 -17.985 -16.593 1.00 9.38 102 GLY A O 1
ATOM 777 N N . ASP A 1 103 ? 42.406 -18.774 -17.937 1.00 6.21 103 ASP A N 1
ATOM 778 C CA . ASP A 1 103 ? 43.372 -17.767 -17.501 1.00 5.94 103 ASP A CA 1
ATOM 779 C C . ASP A 1 103 ? 43.057 -16.395 -18.077 1.00 9.28 103 ASP A C 1
ATOM 780 O O . ASP A 1 103 ? 42.674 -16.277 -19.239 1.00 5.95 103 ASP A O 1
ATOM 785 N N . PHE A 1 104 ? 43.226 -15.360 -17.258 1.00 7.52 104 PHE A N 1
ATOM 786 C CA . PHE A 1 104 ? 42.934 -13.980 -17.658 1.00 8.66 104 PHE A CA 1
ATOM 787 C C . PHE A 1 104 ? 43.707 -13.537 -18.902 1.00 7.20 104 PHE A C 1
ATOM 788 O O . PHE A 1 104 ? 43.135 -12.941 -19.816 1.00 5.61 104 PHE A O 1
ATOM 796 N N . LEU A 1 105 ? 45.002 -13.820 -18.948 1.00 7.30 105 LEU A N 1
ATOM 797 C CA . LEU A 1 105 ? 45.786 -13.428 -20.118 1.00 8.93 105 LEU A CA 1
ATOM 798 C C . LEU A 1 105 ? 45.502 -14.262 -21.372 1.00 7.72 105 LEU A C 1
ATOM 799 O O . LEU A 1 105 ? 45.518 -13.727 -22.484 1.00 8.69 105 LEU A O 1
ATOM 804 N N . ASP A 1 106 ? 45.242 -15.559 -21.208 1.00 10.91 106 ASP A N 1
ATOM 805 C CA . ASP A 1 106 ? 44.900 -16.402 -22.356 1.00 12.20 106 ASP A CA 1
ATOM 806 C C . ASP A 1 106 ? 43.719 -15.838 -23.155 1.00 13.53 106 ASP A C 1
ATOM 807 O O . ASP A 1 106 ? 43.722 -15.887 -24.385 1.00 15.71 106 ASP A O 1
ATOM 812 N N . GLY A 1 107 ? 42.727 -15.280 -22.458 1.00 10.17 107 GLY A N 1
ATOM 813 C CA . GLY A 1 107 ? 41.540 -14.756 -23.109 1.00 8.92 107 GLY A CA 1
ATOM 814 C C . GLY A 1 107 ? 41.544 -13.263 -23.380 1.00 12.53 107 GLY A C 1
ATOM 815 O O . GLY A 1 107 ? 40.531 -12.704 -23.808 1.00 14.44 107 GLY A O 1
ATOM 816 N N . LEU A 1 108 ? 42.683 -12.617 -23.139 1.00 8.76 108 LEU A N 1
ATOM 817 C CA . LEU A 1 108 ? 42.812 -11.183 -23.356 1.00 6.08 108 LEU A CA 1
ATOM 818 C C . LEU A 1 108 ? 43.257 -10.892 -24.781 1.00 9.32 108 LEU A C 1
ATOM 819 O O . LEU A 1 108 ? 44.333 -11.310 -25.200 1.00 11.00 108 LEU A O 1
ATOM 824 N N . THR A 1 109 ? 42.426 -10.178 -25.532 1.00 8.06 109 THR A N 1
ATOM 825 C CA . THR A 1 109 ? 42.879 -9.581 -26.783 1.00 8.44 109 THR A CA 1
ATOM 826 C C . THR A 1 109 ? 42.368 -8.157 -26.788 1.00 4.95 109 THR A C 1
ATOM 827 O O . THR A 1 109 ? 41.483 -7.813 -26.000 1.00 5.36 109 THR A O 1
ATOM 831 N N . ARG A 1 110 ? 42.900 -7.327 -27.675 1.00 6.81 110 ARG A N 1
ATOM 832 C CA . ARG A 1 110 ? 42.444 -5.944 -27.739 1.00 4.87 110 ARG A CA 1
ATOM 833 C C . ARG A 1 110 ? 40.956 -5.869 -28.064 1.00 4.75 110 ARG A C 1
ATOM 834 O O . ARG A 1 110 ? 40.214 -5.096 -27.453 1.00 5.18 110 ARG A O 1
ATOM 842 N N . GLU A 1 111 ? 40.511 -6.702 -28.995 1.00 5.89 111 GLU A N 1
ATOM 843 C CA . GLU A 1 111 ? 39.103 -6.703 -29.385 1.00 7.04 111 GLU A CA 1
ATOM 844 C C . GLU A 1 111 ? 38.181 -7.246 -28.283 1.00 6.00 111 GLU A C 1
ATOM 845 O O . GLU A 1 111 ? 37.085 -6.716 -28.073 1.00 4.55 111 GLU A O 1
ATOM 851 N N . ASN A 1 112 ? 38.607 -8.303 -27.591 1.00 7.39 112 ASN A N 1
ATOM 852 C CA . ASN A 1 112 ? 37.804 -8.833 -26.485 1.00 4.57 112 ASN A CA 1
ATOM 853 C C . ASN A 1 112 ? 37.651 -7.785 -25.396 1.00 7.49 112 ASN A C 1
ATOM 854 O O . ASN A 1 112 ? 36.564 -7.602 -24.840 1.00 6.28 112 ASN A O 1
ATOM 859 N N . PHE A 1 113 ? 38.752 -7.104 -25.087 1.00 4.05 113 PHE A N 1
ATOM 860 C CA . PHE A 1 113 ? 38.740 -6.010 -24.126 1.00 3.71 113 PHE A CA 1
ATOM 861 C C . PHE A 1 113 ? 37.778 -4.924 -24.598 1.00 3.60 113 PHE A C 1
ATOM 862 O O . PHE A 1 113 ? 36.950 -4.429 -23.815 1.00 4.61 113 PHE A O 1
ATOM 870 N N . ARG A 1 114 ? 37.895 -4.548 -25.871 1.00 3.82 114 ARG A N 1
ATOM 871 C CA . ARG A 1 114 ? 37.127 -3.422 -26.397 1.00 4.06 114 ARG A CA 1
ATOM 872 C C . ARG A 1 114 ? 35.641 -3.724 -26.293 1.00 5.82 114 ARG A C 1
ATOM 873 O O . ARG A 1 114 ? 34.871 -2.920 -25.776 1.00 5.38 114 ARG A O 1
ATOM 881 N N . ILE A 1 115 ? 35.258 -4.907 -26.750 1.00 4.85 115 ILE A N 1
ATOM 882 C CA . ILE A 1 115 ? 33.857 -5.301 -26.779 1.00 3.98 115 ILE A CA 1
ATOM 883 C C . ILE A 1 115 ? 33.275 -5.393 -25.371 1.00 6.37 115 ILE A C 1
ATOM 884 O O . ILE A 1 115 ? 32.188 -4.868 -25.106 1.00 5.01 115 ILE A O 1
ATOM 889 N N . ALA A 1 116 ? 33.994 -6.050 -24.466 1.00 4.52 116 ALA A N 1
ATOM 890 C CA . ALA A 1 116 ? 33.498 -6.186 -23.095 1.00 4.46 116 ALA A CA 1
ATOM 891 C C . ALA A 1 116 ? 33.263 -4.828 -22.450 1.00 4.87 116 ALA A C 1
ATOM 892 O O . ALA A 1 116 ? 32.246 -4.625 -21.795 1.00 4.11 116 ALA A O 1
ATOM 894 N N . HIS A 1 117 ? 34.181 -3.890 -22.646 1.00 3.73 117 HIS A N 1
ATOM 895 C CA . HIS A 1 117 ? 34.026 -2.559 -22.045 1.00 3.30 117 HIS A CA 1
ATOM 896 C C . HIS A 1 117 ? 32.963 -1.705 -22.757 1.00 4.63 117 HIS A C 1
ATOM 897 O O . HIS A 1 117 ? 32.234 -0.944 -22.120 1.00 4.05 117 HIS A O 1
ATOM 904 N N . ASP A 1 118 ? 32.861 -1.859 -24.069 1.00 5.38 118 ASP A N 1
ATOM 905 C CA . ASP A 1 118 ? 31.877 -1.135 -24.870 1.00 4.65 118 ASP A CA 1
ATOM 906 C C . ASP A 1 118 ? 30.450 -1.486 -24.439 1.00 4.73 118 ASP A C 1
ATOM 907 O O . ASP A 1 118 ? 29.632 -0.596 -24.149 1.00 5.19 118 ASP A O 1
ATOM 912 N N . ILE A 1 119 ? 30.150 -2.781 -24.382 1.00 3.33 119 ILE A N 1
ATOM 913 C CA . ILE A 1 119 ? 28.795 -3.231 -24.083 1.00 4.47 119 ILE A CA 1
ATOM 914 C C . ILE A 1 119 ? 28.514 -3.195 -22.588 1.00 4.70 119 ILE A C 1
ATOM 915 O O . ILE A 1 119 ? 27.412 -2.855 -22.162 1.00 5.14 119 ILE A O 1
ATOM 920 N N . SER A 1 120 ? 29.505 -3.551 -21.778 1.00 5.01 120 SER A N 1
ATOM 921 C CA . SER A 1 120 ? 29.235 -3.737 -20.350 1.00 2.91 120 SER A CA 1
ATOM 922 C C . SER A 1 120 ? 29.407 -2.488 -19.506 1.00 5.55 120 SER A C 1
ATOM 923 O O . SER A 1 120 ? 28.806 -2.392 -18.428 1.00 5.54 120 SER A O 1
ATOM 926 N N . ALA A 1 121 ? 30.225 -1.541 -19.968 1.00 3.41 121 ALA A N 1
ATOM 927 C CA . ALA A 1 121 ? 30.489 -0.340 -19.185 1.00 3.89 121 ALA A CA 1
ATOM 928 C C . ALA A 1 121 ? 30.041 0.925 -19.908 1.00 2.48 121 ALA A C 1
ATOM 929 O O . ALA A 1 121 ? 29.210 1.681 -19.374 1.00 3.89 121 ALA A O 1
ATOM 931 N N . TYR A 1 122 ? 30.572 1.167 -21.108 1.00 3.31 122 TYR A N 1
ATOM 932 C CA . TYR A 1 122 ? 30.258 2.406 -21.829 1.00 3.18 122 TYR A CA 1
ATOM 933 C C . TYR A 1 122 ? 28.752 2.588 -22.006 1.00 4.34 122 TYR A C 1
ATOM 934 O O . TYR A 1 122 ? 28.231 3.705 -21.923 1.00 4.24 122 TYR A O 1
ATOM 943 N N . SER A 1 123 ? 28.052 1.496 -22.262 1.00 3.38 123 SER A N 1
ATOM 944 C CA . SER A 1 123 ? 26.643 1.605 -22.599 1.00 3.95 123 SER A CA 1
ATOM 945 C C . SER A 1 123 ? 25.798 2.243 -21.495 1.00 5.40 123 SER A C 1
ATOM 946 O O . SER A 1 123 ? 24.758 2.816 -21.782 1.00 4.59 123 SER A O 1
ATOM 949 N N . PHE A 1 124 ? 26.236 2.172 -20.244 1.00 3.94 124 PHE A N 1
ATOM 950 C CA . PHE A 1 124 ? 25.424 2.754 -19.164 1.00 4.59 124 PHE A CA 1
ATOM 951 C C . PHE A 1 124 ? 25.402 4.296 -19.224 1.00 2.82 124 PHE A C 1
ATOM 952 O O . PHE A 1 124 ? 24.325 4.891 -19.369 1.00 4.21 124 PHE A O 1
ATOM 960 N N . PRO A 1 125 ? 26.574 4.953 -19.134 1.00 3.59 125 PRO A N 1
ATOM 961 C CA . PRO A 1 125 ? 26.499 6.409 -19.295 1.00 2.79 125 PRO A CA 1
ATOM 962 C C . PRO A 1 125 ? 26.053 6.831 -20.696 1.00 2.99 125 PRO A C 1
ATOM 963 O O . PRO A 1 125 ? 25.510 7.923 -20.836 1.00 5.61 125 PRO A O 1
ATOM 967 N N . ALA A 1 126 ? 26.242 5.982 -21.707 1.00 4.39 126 ALA A N 1
ATOM 968 C CA . ALA A 1 126 ? 25.748 6.305 -23.044 1.00 4.88 126 ALA A CA 1
ATOM 969 C C . ALA A 1 126 ? 24.219 6.398 -23.055 1.00 5.93 126 ALA A C 1
ATOM 970 O O . ALA A 1 126 ? 23.642 7.330 -23.626 1.00 6.85 126 ALA A O 1
ATOM 972 N N . LEU A 1 127 ? 23.554 5.436 -22.421 1.00 5.61 127 LEU A N 1
ATOM 973 C CA . LEU A 1 127 ? 22.099 5.507 -22.285 1.00 4.54 127 LEU A CA 1
ATOM 974 C C . LEU A 1 127 ? 21.682 6.716 -21.449 1.00 6.75 127 LEU A C 1
ATOM 975 O O . LEU A 1 127 ? 20.706 7.386 -21.776 1.00 6.47 127 LEU A O 1
ATOM 980 N N . ALA A 1 128 ? 22.426 7.000 -20.381 1.00 4.94 128 ALA A N 1
ATOM 981 C CA . ALA A 1 128 ? 22.098 8.134 -19.517 1.00 6.26 128 ALA A CA 1
ATOM 982 C C . ALA A 1 128 ? 22.146 9.448 -20.289 1.00 5.95 128 ALA A C 1
ATOM 983 O O . ALA A 1 128 ? 21.264 10.307 -20.138 1.00 5.63 128 ALA A O 1
ATOM 985 N N . LYS A 1 129 ? 23.162 9.590 -21.136 1.00 5.46 129 LYS A N 1
ATOM 986 C CA . LYS A 1 129 ? 23.336 10.807 -21.914 1.00 4.06 129 LYS A CA 1
ATOM 987 C C . LYS A 1 129 ? 22.209 10.943 -22.928 1.00 4.16 129 LYS A C 1
ATOM 988 O O . LYS A 1 129 ? 21.651 12.023 -23.102 1.00 6.94 129 LYS A O 1
ATOM 994 N N . ALA A 1 130 ? 21.850 9.842 -23.585 1.00 4.19 130 ALA A N 1
ATOM 995 C CA . ALA A 1 130 ? 20.778 9.896 -24.585 1.00 4.98 130 ALA A CA 1
ATOM 996 C C . ALA A 1 130 ? 19.407 10.153 -23.949 1.00 4.73 130 ALA A C 1
ATOM 997 O O . ALA A 1 130 ? 18.522 10.756 -24.573 1.00 8.42 130 ALA A O 1
ATOM 999 N N . ALA A 1 131 ? 19.238 9.689 -22.713 1.00 4.54 131 ALA A N 1
ATOM 1000 C CA . ALA A 1 131 ? 17.994 9.844 -21.969 1.00 5.04 131 ALA A CA 1
ATOM 1001 C C . ALA A 1 131 ? 17.839 11.231 -21.349 1.00 7.81 131 ALA A C 1
ATOM 1002 O O . ALA A 1 131 ? 16.716 11.663 -21.090 1.00 6.38 131 ALA A O 1
ATOM 1004 N N . LEU A 1 132 ? 18.955 11.910 -21.090 1.00 8.54 132 LEU A N 1
ATOM 1005 C CA . LEU A 1 132 ? 18.936 13.143 -20.281 1.00 6.73 132 LEU A CA 1
ATOM 1006 C C . LEU A 1 132 ? 17.881 14.205 -20.668 1.00 6.91 132 LEU A C 1
ATOM 1007 O O . LEU A 1 132 ? 17.213 14.753 -19.784 1.00 8.12 132 LEU A O 1
ATOM 1012 N N . PRO A 1 133 ? 17.708 14.497 -21.973 1.00 8.37 133 PRO A N 1
ATOM 1013 C CA . PRO A 1 133 ? 16.696 15.512 -22.304 1.00 10.45 133 PRO A CA 1
ATOM 1014 C C . PRO A 1 133 ? 15.282 15.185 -21.813 1.00 10.75 133 PRO A C 1
ATOM 1015 O O . PRO A 1 133 ? 14.500 16.103 -21.571 1.00 13.49 133 PRO A O 1
ATOM 1019 N N . MET A 1 134 ? 14.956 13.907 -21.652 1.00 5.99 134 MET A N 1
ATOM 1020 C CA . MET A 1 134 ? 13.621 13.549 -21.166 1.00 6.26 134 MET A CA 1
ATOM 1021 C C . MET A 1 134 ? 13.577 13.074 -19.704 1.00 7.72 134 MET A C 1
ATOM 1022 O O . MET A 1 134 ? 12.501 12.758 -19.195 1.00 8.36 134 MET A O 1
ATOM 1027 N N . LEU A 1 135 ? 14.717 13.043 -19.020 1.00 7.70 135 LEU A N 1
ATOM 1028 C CA . LEU A 1 135 ? 14.713 12.594 -17.628 1.00 6.85 135 LEU A CA 1
ATOM 1029 C C . LEU A 1 135 ? 14.003 13.590 -16.724 1.00 7.27 135 LEU A C 1
ATOM 1030 O O . LEU A 1 135 ? 14.225 14.796 -16.829 1.00 9.01 135 LEU A O 1
ATOM 1035 N N . SER A 1 136 ? 13.141 13.092 -15.837 1.00 8.14 136 SER A N 1
ATOM 1036 C CA . SER A 1 136 ? 12.536 13.958 -14.836 1.00 6.72 136 SER A CA 1
ATOM 1037 C C . SER A 1 136 ? 13.610 14.395 -13.851 1.00 6.35 136 SER A C 1
ATOM 1038 O O . SER A 1 136 ? 14.689 13.789 -13.786 1.00 8.52 136 SER A O 1
ATOM 1041 N N . ASP A 1 137 ? 13.351 15.470 -13.109 1.00 9.65 137 ASP A N 1
ATOM 1042 C CA . ASP A 1 137 ? 14.375 15.995 -12.206 1.00 12.38 137 ASP A CA 1
ATOM 1043 C C . ASP A 1 137 ? 14.709 15.005 -11.092 1.00 13.25 137 ASP A C 1
ATOM 1044 O O . ASP A 1 137 ? 15.836 14.987 -10.602 1.00 14.80 137 ASP A O 1
ATOM 1049 N N . ASP A 1 138 ? 13.737 14.184 -10.699 1.00 7.73 138 ASP A N 1
ATOM 1050 C CA A ASP A 1 138 ? 13.900 13.186 -9.642 0.47 9.19 138 ASP A CA 1
ATOM 1051 C CA B ASP A 1 138 ? 13.997 13.199 -9.646 0.53 8.93 138 ASP A CA 1
ATOM 1052 C C . ASP A 1 138 ? 14.131 11.777 -10.188 1.00 6.22 138 ASP A C 1
ATOM 1053 O O . ASP A 1 138 ? 13.888 10.802 -9.482 1.00 8.87 138 ASP A O 1
ATOM 1062 N N . ALA A 1 139 ? 14.558 11.664 -11.444 1.00 5.61 139 ALA A N 1
ATOM 1063 C CA . ALA A 1 139 ? 14.783 10.354 -12.058 1.00 5.26 139 ALA A CA 1
ATOM 1064 C C . ALA A 1 139 ? 15.870 9.548 -11.341 1.00 8.51 139 ALA A C 1
ATOM 1065 O O . ALA A 1 139 ? 16.721 10.092 -10.639 1.00 5.81 139 ALA A O 1
ATOM 1067 N N . SER A 1 140 ? 15.842 8.238 -11.542 1.00 6.24 140 SER A N 1
ATOM 1068 C CA . SER A 1 140 ? 16.787 7.349 -10.897 1.00 6.65 140 SER A CA 1
ATOM 1069 C C . SER A 1 140 ? 17.300 6.338 -11.915 1.00 6.83 140 SER A C 1
ATOM 1070 O O . SER A 1 140 ? 16.506 5.678 -12.593 1.00 5.35 140 SER A O 1
ATOM 1073 N N . LEU A 1 141 ? 18.622 6.232 -12.034 1.00 3.94 141 LEU A N 1
ATOM 1074 C CA . LEU A 1 141 ? 19.244 5.320 -12.985 1.00 3.74 141 LEU A CA 1
ATOM 1075 C C . LEU A 1 141 ? 19.955 4.211 -12.221 1.00 6.35 141 LEU A C 1
ATOM 1076 O O . LEU A 1 141 ? 20.705 4.480 -11.277 1.00 5.19 141 LEU A O 1
ATOM 1081 N N . LEU A 1 142 ? 19.750 2.970 -12.647 1.00 3.61 142 LEU A N 1
ATOM 1082 C CA . LEU A 1 142 ? 20.261 1.815 -11.919 1.00 3.70 142 LEU A CA 1
ATOM 1083 C C . LEU A 1 142 ? 20.988 0.873 -12.859 1.00 4.82 142 LEU A C 1
ATOM 1084 O O . LEU A 1 142 ? 20.478 0.562 -13.937 1.00 5.11 142 LEU A O 1
ATOM 1089 N N . THR A 1 143 ? 22.179 0.422 -12.465 1.00 3.20 143 THR A N 1
ATOM 1090 C CA . THR A 1 143 ? 22.875 -0.611 -13.233 1.00 4.23 143 THR A CA 1
ATOM 1091 C C . THR A 1 143 ? 23.181 -1.816 -12.338 1.00 5.14 143 THR A C 1
ATOM 1092 O O . THR A 1 143 ? 23.011 -1.757 -11.114 1.00 5.52 143 THR A O 1
ATOM 1096 N N . LEU A 1 144 ? 23.610 -2.912 -12.952 1.00 3.18 144 LEU A N 1
ATOM 1097 C CA . LEU A 1 144 ? 23.936 -4.131 -12.225 1.00 4.34 144 LEU A CA 1
ATOM 1098 C C . LEU A 1 144 ? 25.417 -4.433 -12.359 1.00 4.39 144 LEU A C 1
ATOM 1099 O O . LEU A 1 144 ? 25.956 -4.520 -13.477 1.00 7.42 144 LEU A O 1
ATOM 1104 N N . SER A 1 145 ? 26.081 -4.596 -11.222 1.00 5.77 145 SER A N 1
ATOM 1105 C CA . SER A 1 145 ? 27.497 -4.935 -11.207 1.00 4.31 145 SER A CA 1
ATOM 1106 C C . SER A 1 145 ? 27.722 -6.241 -10.448 1.00 4.27 145 SER A C 1
ATOM 1107 O O . SER A 1 145 ? 26.770 -6.896 -10.013 1.00 4.09 145 SER A O 1
ATOM 1110 N N . TYR A 1 146 ? 28.985 -6.624 -10.295 1.00 4.83 146 TYR A N 1
ATOM 1111 C CA . TYR A 1 146 ? 29.335 -7.859 -9.614 1.00 3.56 146 TYR A CA 1
ATOM 1112 C C . TYR A 1 146 ? 30.637 -7.689 -8.835 1.00 3.77 146 TYR A C 1
ATOM 1113 O O . TYR A 1 146 ? 31.486 -6.878 -9.208 1.00 5.05 146 TYR A O 1
ATOM 1122 N N . LEU A 1 147 ? 30.773 -8.471 -7.764 1.00 3.43 147 LEU A N 1
ATOM 1123 C CA . LEU A 1 147 ? 31.935 -8.467 -6.875 1.00 3.49 147 LEU A CA 1
ATOM 1124 C C . LEU A 1 147 ? 33.273 -8.607 -7.609 1.00 3.27 147 LEU A C 1
ATOM 1125 O O . LEU A 1 147 ? 34.316 -8.159 -7.107 1.00 3.22 147 LEU A O 1
ATOM 1130 N N . GLY A 1 148 ? 33.244 -9.225 -8.787 1.00 3.99 148 GLY A N 1
ATOM 1131 C CA . GLY A 1 148 ? 34.416 -9.320 -9.642 1.00 3.22 148 GLY A CA 1
ATOM 1132 C C . GLY A 1 148 ? 35.059 -7.981 -9.967 1.00 4.32 148 GLY A C 1
ATOM 1133 O O . GLY A 1 148 ? 36.227 -7.933 -10.339 1.00 5.01 148 GLY A O 1
ATOM 1134 N N . ALA A 1 149 ? 34.308 -6.891 -9.832 1.00 4.34 149 ALA A N 1
ATOM 1135 C CA . ALA A 1 149 ? 34.881 -5.551 -9.964 1.00 3.96 149 ALA A CA 1
ATOM 1136 C C . ALA A 1 149 ? 35.865 -5.231 -8.835 1.00 3.90 149 ALA A C 1
ATOM 1137 O O . ALA A 1 149 ? 36.847 -4.500 -9.043 1.00 5.89 149 ALA A O 1
ATOM 1139 N N . GLU A 1 150 ? 35.584 -5.763 -7.646 1.00 3.80 150 GLU A N 1
ATOM 1140 C CA . GLU A 1 150 ? 36.279 -5.364 -6.418 1.00 5.02 150 GLU A CA 1
ATOM 1141 C C . GLU A 1 150 ? 37.471 -6.249 -6.117 1.00 5.00 150 GLU A C 1
ATOM 1142 O O . GLU A 1 150 ? 38.501 -5.779 -5.612 1.00 4.79 150 GLU A O 1
ATOM 1148 N N . ARG A 1 151 ? 37.296 -7.548 -6.358 1.00 4.11 151 ARG A N 1
ATOM 1149 C CA . ARG A 1 151 ? 38.334 -8.539 -6.105 1.00 4.03 151 ARG A CA 1
ATOM 1150 C C . ARG A 1 151 ? 38.361 -9.535 -7.258 1.00 4.87 151 ARG A C 1
ATOM 1151 O O . ARG A 1 151 ? 37.350 -9.720 -7.949 1.00 6.75 151 ARG A O 1
ATOM 1159 N N . ALA A 1 152 ? 39.514 -10.164 -7.472 1.00 5.21 152 ALA A N 1
ATOM 1160 C CA . ALA A 1 152 ? 39.671 -11.130 -8.558 1.00 6.23 152 ALA A CA 1
ATOM 1161 C C . ALA A 1 152 ? 38.895 -12.410 -8.269 1.00 6.64 152 ALA A C 1
ATOM 1162 O O . ALA A 1 152 ? 39.106 -13.071 -7.243 1.00 6.47 152 ALA A O 1
ATOM 1164 N N . ILE A 1 153 ? 37.985 -12.747 -9.181 1.00 5.69 153 ILE A N 1
ATOM 1165 C CA . ILE A 1 153 ? 37.178 -13.958 -9.094 1.00 7.59 153 ILE A CA 1
ATOM 1166 C C . ILE A 1 153 ? 37.552 -14.862 -10.259 1.00 5.18 153 ILE A C 1
ATOM 1167 O O . ILE A 1 153 ? 37.677 -14.384 -11.380 1.00 5.68 153 ILE A O 1
ATOM 1172 N N . PRO A 1 154 ? 37.769 -16.168 -9.993 1.00 6.93 154 PRO A N 1
ATOM 1173 C CA . PRO A 1 154 ? 38.183 -17.107 -11.045 1.00 8.85 154 PRO A CA 1
ATOM 1174 C C . PRO A 1 154 ? 37.243 -17.058 -12.241 1.00 5.10 154 PRO A C 1
ATOM 1175 O O . PRO A 1 154 ? 36.018 -17.064 -12.054 1.00 6.69 154 PRO A O 1
ATOM 1179 N N . ASN A 1 155 ? 37.833 -16.962 -13.431 1.00 6.96 155 ASN A N 1
ATOM 1180 C CA . ASN A 1 155 ? 37.118 -16.931 -14.708 1.00 6.24 155 ASN A CA 1
ATOM 1181 C C . ASN A 1 155 ? 36.421 -15.620 -15.074 1.00 6.83 155 ASN A C 1
ATOM 1182 O O . ASN A 1 155 ? 36.180 -15.361 -16.253 1.00 7.09 155 ASN A O 1
ATOM 1187 N N . TYR A 1 156 ? 36.091 -14.792 -14.088 1.00 5.90 156 TYR A N 1
ATOM 1188 C CA . TYR A 1 156 ? 35.356 -13.571 -14.403 1.00 4.54 156 TYR A CA 1
ATOM 1189 C C . TYR A 1 156 ? 36.214 -12.646 -15.261 1.00 4.66 156 TYR A C 1
ATOM 1190 O O . TYR A 1 156 ? 35.698 -11.945 -16.142 1.00 5.73 156 TYR A O 1
ATOM 1199 N N . ASN A 1 157 ? 37.516 -12.641 -14.983 1.00 3.90 157 ASN A N 1
ATOM 1200 C CA . ASN A 1 157 ? 38.518 -12.090 -15.891 1.00 4.01 157 ASN A CA 1
ATOM 1201 C C . ASN A 1 157 ? 38.210 -10.712 -16.486 1.00 4.86 157 ASN A C 1
ATOM 1202 O O . ASN A 1 157 ? 38.111 -9.732 -15.757 1.00 5.84 157 ASN A O 1
ATOM 1207 N N . THR A 1 158 ? 38.075 -10.634 -17.809 1.00 4.77 158 THR A N 1
ATOM 1208 C CA . THR A 1 158 ? 37.893 -9.347 -18.473 1.00 4.05 158 THR A CA 1
ATOM 1209 C C . THR A 1 158 ? 36.623 -8.605 -18.004 1.00 5.44 158 THR A C 1
ATOM 1210 O O . THR A 1 158 ? 36.587 -7.373 -17.964 1.00 4.79 158 THR A O 1
ATOM 1214 N N . MET A 1 159 ? 35.588 -9.349 -17.621 1.00 3.29 159 MET A N 1
ATOM 1215 C CA . MET A 1 159 ? 34.380 -8.714 -17.083 1.00 3.69 159 MET A CA 1
ATOM 1216 C C . MET A 1 159 ? 34.645 -7.984 -15.766 1.00 4.23 159 MET A C 1
ATOM 1217 O O . MET A 1 159 ? 33.967 -7.009 -15.452 1.00 4.07 159 MET A O 1
ATOM 1222 N N . GLY A 1 160 ? 35.637 -8.431 -15.002 1.00 3.20 160 GLY A N 1
ATOM 1223 C CA . GLY A 1 160 ? 36.000 -7.736 -13.779 1.00 4.54 160 GLY A CA 1
ATOM 1224 C C . GLY A 1 160 ? 36.488 -6.316 -14.042 1.00 6.85 160 GLY A C 1
ATOM 1225 O O . GLY A 1 160 ? 36.142 -5.370 -13.323 1.00 5.72 160 GLY A O 1
ATOM 1226 N N . LEU A 1 161 ? 37.305 -6.169 -15.078 1.00 4.23 161 LEU A N 1
ATOM 1227 C CA . LEU A 1 161 ? 37.781 -4.861 -15.503 1.00 2.99 161 LEU A CA 1
ATOM 1228 C C . LEU A 1 161 ? 36.608 -4.001 -15.938 1.00 3.05 161 LEU A C 1
ATOM 1229 O O . LEU A 1 161 ? 36.505 -2.845 -15.544 1.00 3.49 161 LEU A O 1
ATOM 1234 N N . ALA A 1 162 ? 35.714 -4.569 -16.745 1.00 2.66 162 ALA A N 1
ATOM 1235 C CA . ALA A 1 162 ? 34.583 -3.798 -17.248 1.00 4.63 162 ALA A CA 1
ATOM 1236 C C . ALA A 1 162 ? 33.614 -3.375 -16.143 1.00 2.36 162 ALA A C 1
ATOM 1237 O O . ALA A 1 162 ? 33.097 -2.255 -16.180 1.00 3.77 162 ALA A O 1
ATOM 1239 N N . LYS A 1 163 ? 33.370 -4.252 -15.166 1.00 4.00 163 LYS A N 1
ATOM 1240 C CA . LYS A 1 163 ? 32.530 -3.878 -14.029 1.00 5.59 163 LYS A CA 1
ATOM 1241 C C . LYS A 1 163 ? 33.174 -2.801 -13.149 1.00 5.18 163 LYS A C 1
ATOM 1242 O O . LYS A 1 163 ? 32.472 -1.963 -12.598 1.00 3.74 163 LYS A O 1
ATOM 1248 N N . ALA A 1 164 ? 34.497 -2.814 -13.016 1.00 3.74 164 ALA A N 1
ATOM 1249 C CA . ALA A 1 164 ? 35.171 -1.761 -12.266 1.00 2.22 164 ALA A CA 1
ATOM 1250 C C . ALA A 1 164 ? 34.954 -0.414 -12.948 1.00 2.73 164 ALA A C 1
ATOM 1251 O O . ALA A 1 164 ? 34.645 0.582 -12.294 1.00 4.61 164 ALA A O 1
ATOM 1253 N N . ALA A 1 165 ? 35.089 -0.386 -14.269 1.00 2.37 165 ALA A N 1
ATOM 1254 C CA . ALA A 1 165 ? 34.807 0.833 -15.020 1.00 2.13 165 ALA A CA 1
ATOM 1255 C C . ALA A 1 165 ? 33.332 1.242 -14.885 1.00 2.11 165 ALA A C 1
ATOM 1256 O O . ALA A 1 165 ? 33.009 2.448 -14.764 1.00 3.35 165 ALA A O 1
ATOM 1258 N N . LEU A 1 166 ? 32.442 0.255 -14.898 1.00 2.13 166 LEU A N 1
ATOM 1259 C CA . LEU A 1 166 ? 31.016 0.517 -14.710 1.00 2.15 166 LEU A CA 1
ATOM 1260 C C . LEU A 1 166 ? 30.735 1.167 -13.350 1.00 2.85 166 LEU A C 1
ATOM 1261 O O . LEU A 1 166 ? 29.992 2.144 -13.263 1.00 4.66 166 LEU A O 1
ATOM 1266 N N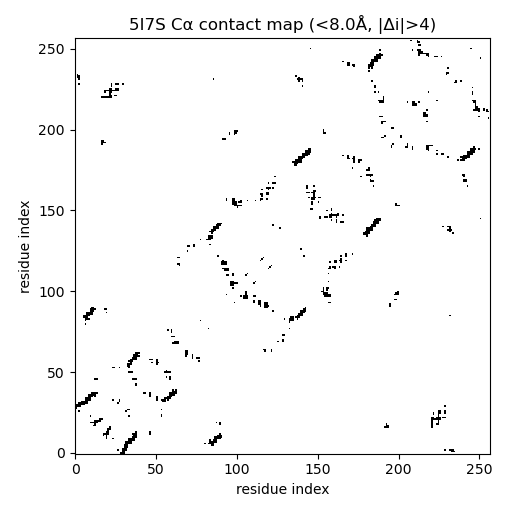 . GLU A 1 167 ? 31.345 0.645 -12.289 1.00 3.41 167 GLU A N 1
ATOM 1267 C CA . GLU A 1 167 ? 31.118 1.214 -10.963 1.00 3.79 167 GLU A CA 1
ATOM 1268 C C . GLU A 1 167 ? 31.673 2.641 -10.873 1.00 2.52 167 GLU A C 1
ATOM 1269 O O . GLU A 1 167 ? 31.048 3.513 -10.256 1.00 3.03 167 GLU A O 1
ATOM 1275 N N . ALA A 1 168 ? 32.826 2.895 -11.502 1.00 2.17 168 ALA A N 1
ATOM 1276 C CA . ALA A 1 168 ? 33.346 4.258 -11.581 1.00 2.69 168 ALA A CA 1
ATOM 1277 C C . ALA A 1 168 ? 32.354 5.145 -12.334 1.00 2.24 168 ALA A C 1
ATOM 1278 O O . ALA A 1 168 ? 32.141 6.295 -11.959 1.00 4.29 168 ALA A O 1
ATOM 1280 N N . SER A 1 169 ? 31.735 4.618 -13.392 1.00 2.35 169 SER A N 1
ATOM 1281 C CA . SER A 1 169 ? 30.765 5.419 -14.148 1.00 2.25 169 SER A CA 1
ATOM 1282 C C . SER A 1 169 ? 29.562 5.822 -13.297 1.00 2.65 169 SER A C 1
ATOM 1283 O O . SER A 1 169 ? 29.013 6.900 -13.484 1.00 4.10 169 SER A O 1
ATOM 1286 N N . VAL A 1 170 ? 29.169 4.974 -12.347 1.00 3.00 170 VAL A N 1
ATOM 1287 C CA . VAL A 1 170 ? 28.103 5.335 -11.406 1.00 3.08 170 VAL A CA 1
ATOM 1288 C C . VAL A 1 170 ? 28.452 6.618 -10.651 1.00 2.56 170 VAL A C 1
ATOM 1289 O O . VAL A 1 170 ? 27.613 7.511 -10.496 1.00 2.98 170 VAL A O 1
ATOM 1293 N N . ARG A 1 171 ? 29.699 6.715 -10.200 1.00 2.53 171 ARG A N 1
ATOM 1294 C CA . ARG A 1 171 ? 30.137 7.874 -9.435 1.00 2.69 171 ARG A CA 1
ATOM 1295 C C . ARG A 1 171 ? 30.225 9.133 -10.296 1.00 3.00 171 ARG A C 1
ATOM 1296 O O . ARG A 1 171 ? 29.781 10.207 -9.875 1.00 4.36 171 ARG A O 1
ATOM 1304 N N . TYR A 1 172 ? 30.792 9.010 -11.495 1.00 2.67 172 TYR A N 1
ATOM 1305 C CA . TYR A 1 172 ? 30.926 10.181 -12.366 1.00 2.80 172 TYR A CA 1
ATOM 1306 C C . TYR A 1 172 ? 29.569 10.611 -12.916 1.00 2.87 172 TYR A C 1
ATOM 1307 O O . TYR A 1 172 ? 29.308 11.803 -13.049 1.00 4.36 172 TYR A O 1
ATOM 1316 N N . LEU A 1 173 ? 28.691 9.645 -13.188 1.00 2.79 173 LEU A N 1
ATOM 1317 C CA . LEU A 1 173 ? 27.315 9.964 -13.573 1.00 4.65 173 LEU A CA 1
ATOM 1318 C C . LEU A 1 173 ? 26.580 10.676 -12.448 1.00 3.79 173 LEU A C 1
ATOM 1319 O O . LEU A 1 173 ? 25.851 11.634 -12.698 1.00 4.64 173 LEU A O 1
ATOM 1324 N N . ALA A 1 174 ? 26.750 10.194 -11.214 1.00 3.05 174 ALA A N 1
ATOM 1325 C CA . ALA A 1 174 ? 26.089 10.811 -10.065 1.00 4.27 174 ALA A CA 1
ATOM 1326 C C . ALA A 1 174 ? 26.448 12.291 -9.929 1.00 4.48 174 ALA A C 1
ATOM 1327 O O . ALA A 1 174 ? 25.596 13.122 -9.608 1.00 4.49 174 ALA A O 1
ATOM 1329 N N . VAL A 1 175 ? 27.703 12.628 -10.205 1.00 3.79 175 VAL A N 1
ATOM 1330 C CA . VAL A 1 175 ? 28.133 14.021 -10.149 1.00 4.15 175 VAL A CA 1
ATOM 1331 C C . VAL A 1 175 ? 27.552 14.845 -11.305 1.00 4.20 175 VAL A C 1
ATOM 1332 O O . VAL A 1 175 ? 27.042 15.951 -11.098 1.00 4.42 175 VAL A O 1
ATOM 1336 N N . SER A 1 176 ? 27.646 14.307 -12.520 1.00 4.16 176 SER A N 1
ATOM 1337 C CA . SER A 1 176 ? 27.137 14.986 -13.713 1.00 4.50 176 SER A CA 1
ATOM 1338 C C . SER A 1 176 ? 25.649 15.293 -13.599 1.00 4.94 176 SER A C 1
ATOM 1339 O O . SER A 1 176 ? 25.215 16.408 -13.908 1.00 6.76 176 SER A O 1
ATOM 1342 N N . LEU A 1 177 ? 24.876 14.308 -13.146 1.00 3.86 177 LEU A N 1
ATOM 1343 C CA . LEU A 1 177 ? 23.419 14.401 -13.169 1.00 4.88 177 LEU A CA 1
ATOM 1344 C C . LEU A 1 177 ? 22.817 14.883 -11.848 1.00 5.50 177 LEU A C 1
ATOM 1345 O O . LEU A 1 177 ? 21.627 15.211 -11.774 1.00 6.26 177 LEU A O 1
ATOM 1350 N N . GLY A 1 178 ? 23.638 14.922 -10.803 1.00 4.99 178 GLY A N 1
ATOM 1351 C CA . GLY A 1 178 ? 23.137 15.167 -9.459 1.00 4.52 178 GLY A CA 1
ATOM 1352 C C . GLY A 1 178 ? 22.570 16.554 -9.203 1.00 5.70 178 GLY A C 1
ATOM 1353 O O . GLY A 1 178 ? 21.591 16.694 -8.467 1.00 4.58 178 GLY A O 1
ATOM 1354 N N . ALA A 1 179 ? 23.157 17.581 -9.799 1.00 8.06 179 ALA A N 1
ATOM 1355 C CA . ALA A 1 179 ? 22.665 18.936 -9.557 1.00 8.64 179 ALA A CA 1
ATOM 1356 C C . ALA A 1 179 ? 21.226 19.104 -10.053 1.00 9.05 179 ALA A C 1
ATO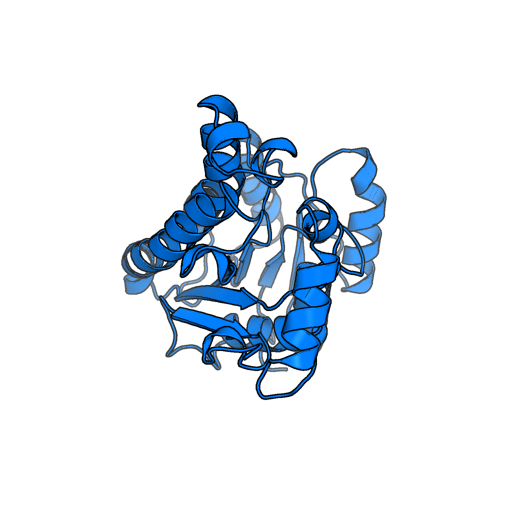M 1357 O O . ALA A 1 179 ? 20.442 19.872 -9.482 1.00 10.28 179 ALA A O 1
ATOM 1359 N N . LYS A 1 180 ? 20.891 18.392 -11.127 1.00 7.26 180 LYS A N 1
ATOM 1360 C CA . LYS A 1 180 ? 19.529 18.363 -11.661 1.00 6.77 180 LYS A CA 1
ATOM 1361 C C . LYS A 1 180 ? 18.588 17.686 -10.669 1.00 9.03 180 LYS A C 1
ATOM 1362 O O . LYS A 1 180 ? 17.420 18.063 -10.542 1.00 9.68 180 LYS A O 1
ATOM 1368 N N . GLY A 1 181 ? 19.119 16.698 -9.952 1.00 6.79 181 GLY A N 1
ATOM 1369 C CA . GLY A 1 181 ? 18.371 15.969 -8.947 1.00 6.79 181 GLY A CA 1
ATOM 1370 C C . GLY A 1 181 ? 18.324 14.477 -9.232 1.00 5.25 181 GLY A C 1
ATOM 1371 O O . GLY A 1 181 ? 17.716 13.708 -8.479 1.00 6.64 181 GLY A O 1
ATOM 1372 N N . VAL A 1 182 ? 18.956 14.071 -10.329 1.00 5.21 182 VAL A N 1
ATOM 1373 C CA . VAL A 1 182 ? 18.920 12.679 -10.782 1.00 4.93 182 VAL A CA 1
ATOM 1374 C C . VAL A 1 182 ? 19.887 11.821 -9.975 1.00 4.48 182 VAL A C 1
ATOM 1375 O O . VAL A 1 182 ? 21.015 12.241 -9.713 1.00 5.46 182 VAL A O 1
ATOM 1379 N N . ARG A 1 183 ? 19.447 10.630 -9.572 1.00 4.21 183 ARG A N 1
ATOM 1380 C CA . ARG A 1 183 ? 20.296 9.708 -8.808 1.00 3.84 183 ARG A CA 1
ATOM 1381 C C . ARG A 1 183 ? 20.778 8.552 -9.675 1.00 3.70 183 ARG A C 1
ATOM 1382 O O . ARG A 1 183 ? 20.114 8.151 -10.645 1.00 4.11 183 ARG A O 1
ATOM 1390 N N . VAL A 1 184 ? 21.956 8.038 -9.338 1.00 3.49 184 VAL A N 1
ATOM 1391 C CA . VAL A 1 184 ? 22.590 6.987 -10.116 1.00 3.40 184 VAL A CA 1
ATOM 1392 C C . VAL A 1 184 ? 23.244 6.002 -9.160 1.00 3.12 184 VAL A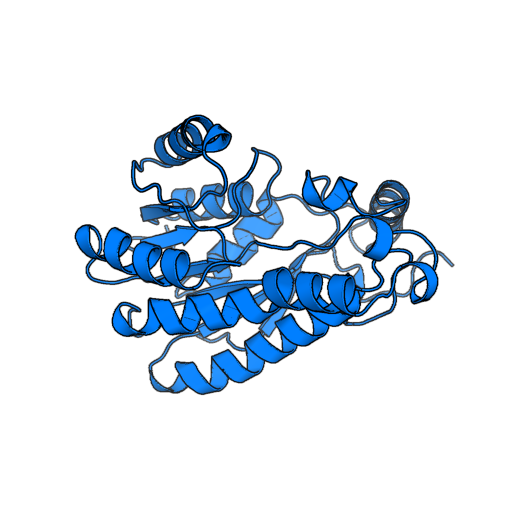 C 1
ATOM 1393 O O . VAL A 1 184 ? 24.048 6.399 -8.324 1.00 5.04 184 VAL A O 1
ATOM 1397 N N . ASN A 1 185 ? 22.895 4.724 -9.284 1.00 3.00 185 ASN A N 1
ATOM 1398 C CA . ASN A 1 185 ? 23.374 3.705 -8.358 1.00 3.71 185 ASN A CA 1
ATOM 1399 C C . ASN A 1 185 ? 23.553 2.374 -9.063 1.00 4.20 185 ASN A C 1
ATOM 1400 O O . ASN A 1 185 ? 23.046 2.162 -10.175 1.00 4.51 185 ASN A O 1
ATOM 1405 N N . ALA A 1 186 ? 24.264 1.464 -8.410 1.00 3.96 186 ALA A N 1
ATOM 1406 C CA . ALA A 1 186 ? 24.328 0.090 -8.876 1.00 2.85 186 ALA A CA 1
ATOM 1407 C C . ALA A 1 186 ? 23.940 -0.875 -7.768 1.00 3.86 186 ALA A C 1
ATOM 1408 O O . ALA A 1 186 ? 24.062 -0.579 -6.571 1.00 4.24 186 ALA A O 1
ATOM 1410 N N . ILE A 1 187 ? 23.451 -2.038 -8.179 1.00 4.30 187 ILE A N 1
ATOM 1411 C CA . ILE A 1 187 ? 23.378 -3.169 -7.277 1.00 3.52 187 ILE A CA 1
ATOM 1412 C C . ILE A 1 187 ? 24.452 -4.157 -7.701 1.00 2.97 187 ILE A C 1
ATOM 1413 O O . ILE A 1 187 ? 24.542 -4.534 -8.875 1.00 4.02 187 ILE A O 1
ATOM 1418 N N . SER A 1 188 ? 25.295 -4.541 -6.746 1.00 3.95 188 SER A N 1
ATOM 1419 C CA . SER A 1 188 ? 26.268 -5.595 -6.948 1.00 2.84 188 SER A CA 1
ATOM 1420 C C . SER A 1 188 ? 25.586 -6.879 -6.485 1.00 3.54 188 SER A C 1
ATOM 1421 O O . SER A 1 188 ? 25.524 -7.176 -5.288 1.00 4.51 188 SER A O 1
ATOM 1424 N N . ALA A 1 189 ? 25.031 -7.607 -7.445 1.00 3.10 189 ALA A N 1
ATOM 1425 C CA . ALA A 1 189 ? 24.245 -8.795 -7.154 1.00 3.21 189 ALA A CA 1
ATOM 1426 C C . ALA A 1 189 ? 25.098 -10.033 -6.935 1.00 3.44 189 ALA A C 1
ATOM 1427 O O . ALA A 1 189 ? 26.134 -10.222 -7.582 1.00 4.90 189 ALA A O 1
ATOM 1429 N N . GLY A 1 190 ? 24.637 -10.892 -6.033 1.00 3.62 190 GLY A N 1
ATOM 1430 C CA . GLY A 1 190 ? 25.201 -12.221 -5.893 1.00 3.95 190 GLY A CA 1
ATOM 1431 C C . GLY A 1 190 ? 24.905 -13.075 -7.118 1.00 4.34 190 GLY A C 1
ATOM 1432 O O . GLY A 1 190 ? 24.103 -12.694 -7.979 1.00 4.40 190 GLY A O 1
ATOM 1433 N N . PRO A 1 191 ? 25.539 -14.250 -7.199 1.00 4.97 191 PRO A N 1
ATOM 1434 C CA . PRO A 1 191 ? 25.338 -15.102 -8.373 1.00 5.20 191 PRO A CA 1
ATOM 1435 C C . PRO A 1 191 ? 23.908 -15.638 -8.477 1.00 6.00 191 PRO A C 1
ATOM 1436 O O . PRO A 1 191 ? 23.328 -16.116 -7.494 1.00 7.37 191 PRO A O 1
ATOM 1440 N N . ILE A 1 192 ? 23.352 -15.536 -9.681 1.00 5.82 192 ILE A N 1
ATOM 1441 C CA . ILE A 1 192 ? 22.020 -16.040 -9.999 1.00 8.29 192 ILE A CA 1
ATOM 1442 C C . ILE A 1 192 ? 22.117 -16.747 -11.339 1.00 6.85 192 ILE A C 1
ATOM 1443 O O . ILE A 1 192 ? 22.707 -16.208 -12.272 1.00 7.15 192 ILE A O 1
ATOM 1448 N N . LYS A 1 193 ? 21.546 -17.941 -11.459 1.00 7.52 193 LYS A N 1
ATOM 1449 C CA . LYS A 1 193 ? 21.643 -18.662 -12.729 1.00 8.21 193 LYS A CA 1
ATOM 1450 C C . LYS A 1 193 ? 20.778 -18.024 -13.828 1.00 11.73 193 LYS A C 1
ATOM 1451 O O . LYS A 1 193 ? 19.559 -18.194 -13.860 1.00 12.56 193 LYS A O 1
ATOM 1457 N N . THR A 1 194 ? 21.430 -17.286 -14.723 1.00 8.66 194 THR A N 1
ATOM 1458 C CA . THR A 1 194 ? 20.781 -16.615 -15.844 1.00 8.62 194 THR A CA 1
ATOM 1459 C C . THR A 1 194 ? 21.495 -17.061 -17.106 1.00 9.26 194 THR A C 1
ATOM 1460 O O . THR A 1 194 ? 22.507 -17.763 -17.026 1.00 10.59 194 THR A O 1
ATOM 1464 N N . LEU A 1 195 ? 20.987 -16.660 -18.266 1.00 9.76 195 LEU A N 1
ATOM 1465 C CA . LEU A 1 195 ? 21.638 -17.012 -19.523 1.00 11.10 195 LEU A CA 1
ATOM 1466 C C . LEU A 1 195 ? 23.072 -16.456 -19.584 1.00 12.11 195 LEU A C 1
ATOM 1467 O O . LEU A 1 195 ? 24.015 -17.189 -19.899 1.00 13.78 195 LEU A O 1
ATOM 1472 N N . ALA A 1 196 ? 23.235 -15.178 -19.242 1.00 9.49 196 ALA A N 1
ATOM 1473 C CA . ALA A 1 196 ? 24.553 -14.555 -19.225 1.00 8.99 196 ALA A CA 1
ATOM 1474 C C . ALA A 1 196 ? 25.504 -15.256 -18.259 1.00 12.75 196 ALA A C 1
ATOM 1475 O O . ALA A 1 196 ? 26.681 -15.436 -18.566 1.00 11.12 196 ALA A O 1
ATOM 1477 N N . ALA A 1 197 ? 24.995 -15.643 -17.092 1.00 10.15 197 ALA A N 1
ATOM 1478 C CA . ALA A 1 197 ? 25.835 -16.272 -16.070 1.00 12.76 197 ALA A CA 1
ATOM 1479 C C . ALA A 1 197 ? 26.453 -17.565 -16.565 1.00 17.33 197 ALA A C 1
ATOM 1480 O O . ALA A 1 197 ? 27.580 -17.913 -16.193 1.00 17.48 197 ALA A O 1
ATOM 1482 N N . SER A 1 198 ? 25.713 -18.274 -17.411 1.00 12.18 198 SER A N 1
ATOM 1483 C CA . SER A 1 198 ? 26.152 -19.570 -17.904 1.00 15.34 198 SER A CA 1
ATOM 1484 C C . SER A 1 198 ? 27.335 -19.452 -18.868 1.00 13.53 198 SER A C 1
ATOM 1485 O O . SER A 1 198 ? 27.947 -20.452 -19.230 1.00 14.07 198 SER A O 1
ATOM 1488 N N . GLY A 1 199 ? 27.673 -18.226 -19.265 1.00 11.17 199 GLY A N 1
ATOM 1489 C CA . GLY A 1 199 ? 28.834 -18.004 -20.113 1.00 11.78 199 GLY A CA 1
ATOM 1490 C C . GLY A 1 199 ? 30.132 -18.046 -19.323 1.00 11.84 199 GLY A C 1
ATOM 1491 O O . GLY A 1 199 ? 31.210 -18.290 -19.877 1.00 15.14 199 GLY A O 1
ATOM 1492 N N . ILE A 1 200 ? 30.034 -17.827 -18.015 1.00 9.92 200 ILE A N 1
ATOM 1493 C CA . ILE A 1 200 ? 31.226 -17.818 -17.172 1.00 13.41 200 ILE A CA 1
ATOM 1494 C C . ILE A 1 200 ? 31.627 -19.246 -16.862 1.00 14.79 200 ILE A C 1
ATOM 1495 O O . ILE A 1 200 ? 30.817 -20.033 -16.357 1.00 10.20 200 ILE A O 1
ATOM 1500 N N . LYS A 1 201 ? 32.869 -19.598 -17.186 1.00 11.86 201 LYS A N 1
ATOM 1501 C CA . LYS A 1 201 ? 33.364 -20.932 -16.879 1.00 13.46 201 LYS A CA 1
ATOM 1502 C C . LYS A 1 201 ? 33.270 -21.192 -15.383 1.00 12.30 201 LYS A C 1
ATOM 1503 O O . LYS A 1 201 ? 33.630 -20.332 -14.581 1.00 14.04 201 LYS A O 1
ATOM 1509 N N . SER A 1 202 ? 32.760 -22.368 -15.019 1.00 11.38 202 SER A N 1
ATOM 1510 C CA . SER A 1 202 ? 32.635 -22.765 -13.613 1.00 9.20 202 SER A CA 1
ATOM 1511 C C . SER A 1 202 ? 31.728 -21.862 -12.772 1.00 10.01 202 SER A C 1
ATOM 1512 O O . SER A 1 202 ? 31.910 -21.734 -11.556 1.00 11.03 202 SER A O 1
ATOM 1515 N N . PHE A 1 203 ? 30.728 -21.258 -13.411 1.00 12.06 203 PHE A N 1
ATOM 1516 C CA . PHE A 1 203 ? 29.730 -20.493 -12.667 1.00 10.18 203 PHE A CA 1
ATOM 1517 C C . PHE A 1 203 ? 29.081 -21.333 -11.558 1.00 10.78 203 PHE A C 1
ATOM 1518 O O . PHE A 1 203 ? 28.825 -20.828 -10.460 1.00 11.81 203 PHE A O 1
ATOM 1526 N N . GLY A 1 204 ? 28.819 -22.609 -11.844 1.00 10.39 204 GLY A N 1
ATOM 1527 C CA . GLY A 1 204 ? 28.230 -23.501 -10.858 1.00 10.64 204 GLY A CA 1
ATOM 1528 C C . GLY A 1 204 ? 29.016 -23.560 -9.555 1.00 11.86 204 GLY A C 1
ATOM 1529 O O . GLY A 1 204 ? 28.438 -23.626 -8.461 1.00 11.33 204 GLY A O 1
ATOM 1530 N N . LYS A 1 205 ? 30.340 -23.533 -9.665 1.00 10.30 205 LYS A N 1
ATOM 1531 C CA . LYS A 1 205 ? 31.195 -23.515 -8.476 1.00 9.99 205 LYS A CA 1
ATOM 1532 C C . LYS A 1 205 ? 31.026 -22.241 -7.643 1.00 9.39 205 LYS A C 1
ATOM 1533 O O . LYS A 1 205 ? 31.083 -22.284 -6.403 1.00 12.56 205 LYS A O 1
ATOM 1539 N N . ILE A 1 206 ? 30.840 -21.106 -8.319 1.00 9.57 206 ILE A N 1
ATOM 1540 C CA . ILE A 1 206 ? 30.643 -19.828 -7.637 1.00 8.08 206 ILE A CA 1
ATOM 1541 C C . ILE A 1 206 ? 29.310 -19.868 -6.899 1.00 12.21 206 ILE A C 1
ATOM 1542 O O . ILE A 1 206 ? 29.229 -19.529 -5.716 1.00 11.17 206 ILE A O 1
ATOM 1547 N N . LEU A 1 207 ? 28.272 -20.309 -7.605 1.00 9.50 207 LEU A N 1
ATOM 1548 C CA . LEU A 1 207 ? 26.938 -20.435 -7.032 1.00 8.80 207 LEU A CA 1
ATOM 1549 C C . LEU A 1 207 ? 26.967 -21.293 -5.761 1.00 9.23 207 LEU A C 1
ATOM 1550 O O . LEU A 1 207 ? 26.471 -20.881 -4.709 1.00 10.39 207 LEU A O 1
ATOM 1555 N N . ASP A 1 208 ? 27.577 -22.474 -5.845 1.00 11.59 208 ASP A N 1
ATOM 1556 C CA . ASP A 1 208 ? 27.659 -23.366 -4.684 1.00 11.41 208 ASP A CA 1
ATOM 1557 C C . ASP A 1 208 ? 28.481 -22.776 -3.523 1.00 13.09 208 ASP A C 1
ATOM 1558 O O . ASP A 1 208 ? 28.139 -22.953 -2.348 1.00 10.37 208 ASP A O 1
ATOM 1563 N N . PHE A 1 209 ? 29.561 -22.075 -3.850 1.00 9.72 209 PHE A N 1
ATOM 1564 C CA . PHE A 1 209 ? 30.431 -21.502 -2.833 1.00 8.07 209 PHE A CA 1
ATOM 1565 C C . PHE A 1 209 ? 29.716 -20.388 -2.065 1.00 9.88 209 PHE A C 1
ATOM 1566 O O . PHE A 1 209 ? 29.861 -20.264 -0.845 1.00 8.46 209 PHE A O 1
ATOM 1574 N N . VAL A 1 210 ? 28.955 -19.569 -2.782 1.00 7.81 210 VAL A N 1
ATOM 1575 C CA . VAL A 1 210 ? 28.231 -18.478 -2.137 1.00 8.88 210 VAL A CA 1
ATOM 1576 C C . VAL A 1 210 ? 27.111 -19.035 -1.264 1.00 10.10 210 VAL A C 1
ATOM 1577 O O . VA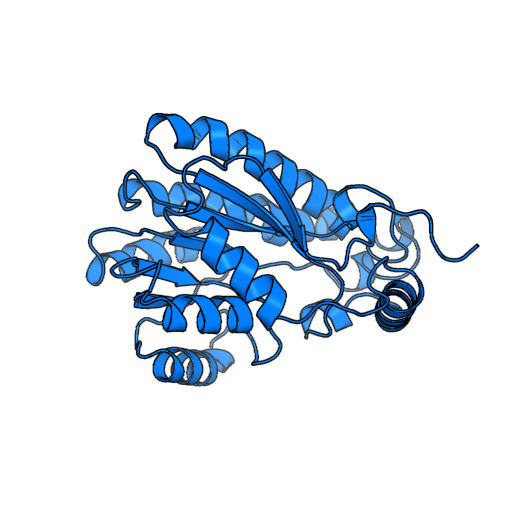L A 1 210 ? 26.858 -18.524 -0.174 1.00 8.56 210 VAL A O 1
ATOM 1581 N N . GLU A 1 211 ? 26.463 -20.101 -1.724 1.00 7.05 211 GLU A N 1
ATOM 1582 C CA . GLU A 1 211 ? 25.435 -20.748 -0.914 1.00 10.21 211 GLU A CA 1
ATOM 1583 C C . GLU A 1 211 ? 25.997 -21.246 0.419 1.00 12.59 211 GLU A C 1
ATOM 1584 O O . GLU A 1 211 ? 25.353 -21.116 1.458 1.00 13.56 211 GLU A O 1
ATOM 1590 N N . SER A 1 212 ? 27.207 -21.798 0.386 1.00 9.47 212 SER A N 1
ATOM 1591 C CA . SER A 1 212 ? 27.826 -22.387 1.569 1.00 8.93 212 SER A CA 1
ATOM 1592 C C . SER A 1 212 ? 28.524 -21.394 2.491 1.00 13.39 212 SER A C 1
ATOM 1593 O O . SER A 1 212 ? 28.640 -21.639 3.696 1.00 15.46 212 SER A O 1
ATOM 1596 N N . ASN A 1 213 ? 29.001 -20.283 1.930 1.00 9.80 213 ASN A N 1
ATOM 1597 C CA . ASN A 1 213 ? 29.868 -19.376 2.681 1.00 9.59 213 ASN A CA 1
ATOM 1598 C C . ASN A 1 213 ? 29.346 -17.959 2.920 1.00 6.13 213 ASN A C 1
ATOM 1599 O O . ASN A 1 213 ? 29.950 -17.205 3.678 1.00 8.44 213 ASN A O 1
ATOM 1604 N N . SER A 1 214 ? 28.232 -17.594 2.294 1.00 5.44 214 SER A N 1
ATOM 1605 C CA . SER A 1 214 ? 27.632 -16.299 2.586 1.00 5.29 214 SER A CA 1
ATOM 1606 C C . SER A 1 214 ? 27.102 -16.293 4.015 1.00 6.68 214 SER A C 1
ATOM 1607 O O . SER A 1 214 ? 26.788 -17.351 4.570 1.00 7.28 214 SER A O 1
ATOM 1610 N N . PRO A 1 215 ? 27.030 -15.103 4.633 1.00 4.82 215 PRO A N 1
ATOM 1611 C CA . PRO A 1 215 ? 26.486 -15.014 5.996 1.00 5.01 215 PRO A CA 1
ATOM 1612 C C . PRO A 1 215 ? 25.086 -15.633 6.115 1.00 6.19 215 PRO A C 1
ATOM 1613 O O . PRO A 1 215 ? 24.836 -16.343 7.090 1.00 5.86 215 PRO A O 1
ATOM 1617 N N . LEU A 1 216 ? 24.213 -15.411 5.135 1.00 5.46 216 LEU A N 1
ATOM 1618 C CA . LEU A 1 216 ? 22.861 -15.961 5.189 1.00 5.99 216 LEU A CA 1
ATOM 1619 C C . LEU A 1 216 ? 22.765 -17.417 4.710 1.00 7.22 216 LEU A C 1
ATOM 1620 O O . LEU A 1 216 ? 21.675 -18.014 4.728 1.00 9.65 216 LEU A O 1
ATOM 1625 N N . LYS A 1 217 ? 23.897 -17.978 4.281 1.00 6.13 217 LYS A N 1
ATOM 1626 C CA . LYS A 1 217 ? 23.965 -19.374 3.849 1.00 6.92 217 LYS A CA 1
ATOM 1627 C C . LYS A 1 217 ? 22.924 -19.704 2.777 1.00 7.31 217 LYS A C 1
ATOM 1628 O O . LYS A 1 217 ? 22.307 -20.776 2.788 1.00 10.32 217 LYS A O 1
ATOM 1634 N N . ARG A 1 218 ? 22.724 -18.769 1.855 1.00 6.98 218 ARG A N 1
ATOM 1635 C CA . ARG A 1 218 ? 21.760 -18.955 0.777 1.00 6.85 218 ARG A CA 1
ATOM 1636 C C . ARG A 1 218 ? 22.097 -18.000 -0.353 1.00 6.39 218 ARG A C 1
ATOM 1637 O O . ARG A 1 218 ? 22.662 -16.927 -0.123 1.00 8.58 218 ARG A O 1
ATOM 1645 N N . ASN A 1 219 ? 21.753 -18.395 -1.572 1.00 8.62 219 ASN A N 1
ATOM 1646 C CA . ASN A 1 219 ? 21.926 -17.519 -2.715 1.00 6.39 219 ASN A CA 1
ATOM 1647 C C . ASN A 1 219 ? 20.774 -16.529 -2.818 1.00 8.12 219 ASN A C 1
ATOM 1648 O O . ASN A 1 219 ? 19.678 -16.771 -2.291 1.00 10.47 219 ASN A O 1
ATOM 1653 N N . VAL A 1 220 ? 21.020 -15.404 -3.478 1.00 5.70 220 VAL A N 1
ATOM 1654 C CA . VAL A 1 220 ? 19.971 -14.408 -3.662 1.00 5.53 220 VAL A CA 1
ATOM 1655 C C . VAL A 1 220 ? 19.079 -14.800 -4.830 1.00 6.78 220 VAL A C 1
ATOM 1656 O O . VAL A 1 220 ? 19.432 -15.657 -5.637 1.00 8.57 220 VAL A O 1
ATOM 1660 N N . THR A 1 221 ? 17.907 -14.184 -4.907 1.00 6.66 221 THR A N 1
ATOM 1661 C CA . THR A 1 221 ? 16.988 -14.434 -6.006 1.00 6.72 221 THR A CA 1
ATOM 1662 C C . THR A 1 221 ? 16.753 -13.146 -6.770 1.00 6.42 221 THR A C 1
ATOM 1663 O O . THR A 1 221 ? 17.077 -12.060 -6.280 1.00 5.86 221 THR A O 1
ATOM 1667 N N . ILE A 1 222 ? 16.170 -13.258 -7.960 1.00 6.62 222 ILE A N 1
ATOM 1668 C CA . ILE A 1 222 ? 15.816 -12.064 -8.722 1.00 7.96 222 ILE A CA 1
ATOM 1669 C C . ILE A 1 222 ? 14.716 -11.267 -8.027 1.00 7.87 222 ILE A C 1
ATOM 1670 O O . ILE A 1 222 ? 14.574 -10.076 -8.273 1.00 6.45 222 ILE A O 1
ATOM 1675 N N . GLU A 1 223 ? 13.940 -11.919 -7.162 1.00 7.89 223 GLU A N 1
ATOM 1676 C CA . GLU A 1 223 ? 12.954 -11.200 -6.355 1.00 7.40 223 GLU A CA 1
ATOM 1677 C C . GLU A 1 223 ? 13.645 -10.284 -5.342 1.00 7.00 223 GLU A C 1
ATOM 1678 O O . GLU A 1 223 ? 13.245 -9.130 -5.163 1.00 7.96 223 GLU A O 1
ATOM 1684 N N . GLN A 1 224 ? 14.676 -10.793 -4.679 1.00 5.73 224 GLN A N 1
ATOM 1685 C CA . GLN A 1 224 ? 15.440 -9.976 -3.735 1.00 5.16 224 GLN A CA 1
ATOM 1686 C C . GLN A 1 224 ? 16.187 -8.837 -4.420 1.00 6.00 224 GLN A C 1
ATOM 1687 O O . GLN A 1 224 ? 16.196 -7.699 -3.935 1.00 5.97 224 GLN A O 1
ATOM 1693 N N . VAL A 1 225 ? 16.826 -9.129 -5.546 1.00 6.74 225 VAL A N 1
ATOM 1694 C CA . VAL A 1 225 ? 17.505 -8.072 -6.296 1.00 5.67 225 VAL A CA 1
ATOM 1695 C C . VAL A 1 225 ? 16.474 -7.085 -6.828 1.00 7.08 225 VAL A C 1
ATOM 1696 O O . VAL A 1 225 ? 16.700 -5.870 -6.816 1.00 6.37 225 VAL A O 1
ATOM 1700 N N . GLY A 1 226 ? 15.339 -7.614 -7.279 1.00 6.02 226 GLY A N 1
ATOM 1701 C CA . GLY A 1 226 ? 14.268 -6.791 -7.812 1.00 7.26 226 GLY A CA 1
ATOM 1702 C C . GLY A 1 226 ? 13.714 -5.811 -6.798 1.00 7.05 226 GLY A C 1
ATOM 1703 O O . GLY A 1 226 ? 13.472 -4.650 -7.117 1.00 6.98 226 GLY A O 1
ATOM 1704 N N . ASN A 1 227 ? 13.510 -6.276 -5.568 1.00 5.21 227 ASN A N 1
ATOM 1705 C CA . ASN A 1 227 ? 13.017 -5.395 -4.512 1.00 5.39 227 ASN A CA 1
ATOM 1706 C C . ASN A 1 227 ? 14.010 -4.303 -4.130 1.00 4.94 227 ASN A C 1
ATOM 1707 O O . ASN A 1 227 ? 13.617 -3.157 -3.887 1.00 5.54 227 ASN A O 1
ATOM 1712 N N . ALA A 1 228 ? 15.289 -4.660 -4.077 1.00 4.26 228 ALA A N 1
ATOM 1713 C CA . ALA A 1 228 ? 16.339 -3.685 -3.805 1.00 3.76 228 ALA A CA 1
ATOM 1714 C C . ALA A 1 228 ? 16.363 -2.662 -4.934 1.00 4.77 228 ALA A C 1
ATOM 1715 O O . ALA A 1 228 ? 16.545 -1.456 -4.709 1.00 6.07 228 ALA A O 1
ATOM 1717 N N . GLY A 1 229 ? 16.171 -3.151 -6.158 1.00 3.72 229 GLY A N 1
ATOM 1718 C CA . GLY A 1 229 ? 16.170 -2.292 -7.332 1.00 3.76 229 GLY A CA 1
ATOM 1719 C C . GLY A 1 229 ? 15.020 -1.309 -7.308 1.00 4.59 229 GLY A C 1
ATOM 1720 O O . GLY A 1 229 ? 15.204 -0.112 -7.562 1.00 4.86 229 GLY A O 1
ATOM 1721 N N . ALA A 1 230 ? 13.829 -1.818 -7.021 1.00 4.76 230 ALA A N 1
ATOM 1722 C CA . ALA A 1 230 ? 12.634 -0.987 -6.940 1.00 4.67 230 ALA A CA 1
ATOM 1723 C C . ALA A 1 230 ? 12.825 0.096 -5.882 1.00 6.26 230 ALA A C 1
ATOM 1724 O O . ALA A 1 230 ? 12.487 1.266 -6.113 1.00 6.51 230 ALA A O 1
ATOM 1726 N N . PHE A 1 231 ? 13.376 -0.287 -4.730 1.00 4.67 231 PHE A N 1
ATOM 1727 C CA . PHE A 1 231 ? 13.723 0.686 -3.689 1.00 5.98 231 PHE A CA 1
ATOM 1728 C C . PHE A 1 231 ? 14.617 1.832 -4.223 1.00 4.01 231 PHE A C 1
ATOM 1729 O O . PHE A 1 231 ? 14.284 3.013 -4.082 1.00 5.80 231 PHE A O 1
ATOM 1737 N N . LEU A 1 232 ? 15.740 1.479 -4.846 1.00 5.05 232 LEU A N 1
ATOM 1738 C CA . LEU A 1 232 ? 16.670 2.470 -5.385 1.00 5.20 232 LEU A CA 1
ATOM 1739 C C . LEU A 1 232 ? 16.050 3.368 -6.462 1.00 3.85 232 LEU A C 1
ATOM 1740 O O . LEU A 1 232 ? 16.413 4.539 -6.586 1.00 4.19 232 LEU A O 1
ATOM 1745 N N . LEU A 1 233 ? 15.118 2.823 -7.240 1.00 4.53 233 LEU A N 1
ATOM 1746 C CA . LEU A 1 233 ? 14.426 3.587 -8.284 1.00 4.39 233 LEU A CA 1
ATOM 1747 C C . LEU A 1 233 ? 13.365 4.543 -7.734 1.00 5.83 233 LEU A C 1
ATOM 1748 O O . LEU A 1 233 ? 12.850 5.400 -8.467 1.00 8.47 233 LEU A O 1
ATOM 1753 N N . SER A 1 234 ? 13.051 4.400 -6.446 1.00 4.67 234 SER A N 1
ATOM 1754 C CA . SER A 1 234 ? 11.927 5.112 -5.830 1.00 5.46 234 SER A CA 1
ATOM 1755 C C . SER A 1 234 ? 12.372 6.310 -4.997 1.00 8.30 234 SER A C 1
ATOM 1756 O O . SER A 1 234 ? 13.562 6.454 -4.679 1.00 7.28 234 SER A O 1
ATOM 1759 N N . ASP A 1 235 ? 11.403 7.144 -4.621 1.00 6.26 235 ASP A N 1
ATOM 1760 C CA . ASP A 1 235 ? 11.665 8.310 -3.784 1.00 8.04 235 ASP A CA 1
ATOM 1761 C C . ASP A 1 235 ? 12.023 7.901 -2.348 1.00 9.05 235 ASP A C 1
ATOM 1762 O O . ASP A 1 235 ? 12.532 8.719 -1.581 1.00 10.42 235 ASP A O 1
ATOM 1767 N N . LEU A 1 236 ? 11.777 6.639 -1.989 1.00 8.37 236 LEU A N 1
ATOM 1768 C CA . LEU A 1 236 ? 12.254 6.105 -0.710 1.00 8.85 236 LEU A CA 1
ATOM 1769 C C . LEU A 1 236 ? 13.765 6.245 -0.616 1.00 9.87 236 LEU A C 1
ATOM 1770 O O . LEU A 1 236 ? 14.318 6.413 0.470 1.00 9.16 236 LEU A O 1
ATOM 1775 N N . ALA A 1 237 ? 14.430 6.168 -1.764 1.00 4.63 237 ALA A N 1
ATOM 1776 C CA . ALA A 1 237 ? 15.878 6.213 -1.804 1.00 4.02 237 ALA A CA 1
ATOM 1777 C C . ALA A 1 237 ? 16.406 7.577 -2.227 1.00 5.57 237 ALA A C 1
ATOM 1778 O O . ALA A 1 237 ? 17.516 7.663 -2.733 1.00 5.10 237 ALA A O 1
ATOM 1780 N N . SER A 1 238 ? 15.627 8.640 -2.012 1.00 4.96 238 SER A N 1
ATOM 1781 C CA . SER A 1 238 ? 16.021 9.967 -2.491 1.00 4.52 238 SER A CA 1
ATOM 1782 C C . SER A 1 238 ? 17.305 10.490 -1.848 1.00 4.33 238 SER A C 1
ATOM 1783 O O . SER A 1 238 ? 17.938 11.391 -2.388 1.00 7.22 238 SER A O 1
ATOM 1786 N N . GLY A 1 239 ? 17.713 9.904 -0.722 1.00 5.43 239 GLY A N 1
ATOM 1787 C CA . GLY A 1 239 ? 19.003 10.252 -0.135 1.00 3.93 239 GLY A CA 1
ATOM 1788 C C . GLY A 1 239 ? 20.212 9.491 -0.673 1.00 6.68 239 GLY A C 1
ATOM 1789 O O . GLY A 1 239 ? 21.345 9.744 -0.251 1.00 3.73 239 GLY A O 1
ATOM 1790 N N . VAL A 1 240 ? 19.984 8.567 -1.608 1.00 4.83 240 VAL A N 1
ATOM 1791 C CA . VAL A 1 240 ? 21.017 7.625 -2.038 1.00 4.26 240 VAL A CA 1
ATOM 1792 C C . VAL A 1 240 ? 21.417 7.812 -3.500 1.00 3.15 240 VAL A C 1
ATOM 1793 O O . VAL A 1 240 ? 20.600 7.679 -4.414 1.00 3.31 240 VAL A O 1
ATOM 1797 N N . THR A 1 241 ? 22.681 8.141 -3.718 1.00 3.58 241 THR A N 1
ATOM 1798 C CA . THR A 1 241 ? 23.217 8.205 -5.062 1.00 3.03 241 THR A CA 1
ATOM 1799 C C . THR A 1 241 ? 24.699 7.868 -4.998 1.00 2.79 241 THR A C 1
ATOM 1800 O O . THR A 1 241 ? 25.317 7.942 -3.923 1.00 2.66 241 THR A O 1
ATOM 1804 N N . ALA A 1 242 ? 25.254 7.499 -6.150 1.00 3.84 242 ALA A N 1
ATOM 1805 C CA . ALA A 1 242 ? 26.655 7.084 -6.281 1.00 2.58 242 ALA A CA 1
ATOM 1806 C C . ALA A 1 242 ? 26.975 5.847 -5.458 1.00 4.52 242 ALA A C 1
ATOM 1807 O O . ALA A 1 242 ? 28.129 5.620 -5.093 1.00 5.42 242 ALA A O 1
ATOM 1809 N N . GLU A 1 243 ? 25.960 5.037 -5.181 1.00 2.29 243 GLU A N 1
ATOM 1810 C CA . GLU A 1 243 ? 26.131 3.897 -4.296 1.00 4.24 243 GLU A CA 1
ATOM 1811 C C . GLU A 1 243 ? 26.180 2.598 -5.088 1.00 4.46 243 GLU A C 1
ATOM 1812 O O . GLU A 1 243 ? 25.450 2.429 -6.079 1.00 5.16 243 GLU A O 1
ATOM 1818 N N . VAL A 1 244 ? 27.056 1.696 -4.658 1.00 2.73 244 VAL A N 1
ATOM 1819 C CA . VAL A 1 244 ? 27.059 0.327 -5.163 1.00 1.82 244 VAL A CA 1
ATOM 1820 C C . VAL A 1 244 ? 26.585 -0.543 -4.011 1.00 2.96 244 VAL A C 1
ATOM 1821 O O . VAL A 1 244 ? 27.339 -0.797 -3.059 1.00 6.10 244 VAL A O 1
ATOM 1825 N N . MET A 1 245 ? 25.317 -0.948 -4.071 1.00 3.44 245 MET A N 1
ATOM 1826 C CA . MET A 1 245 ? 24.699 -1.716 -2.992 1.00 2.68 245 MET A CA 1
ATOM 1827 C C . MET A 1 245 ? 24.839 -3.213 -3.226 1.00 3.46 245 MET A C 1
ATOM 1828 O O . MET A 1 245 ? 24.400 -3.727 -4.248 1.00 4.11 245 MET A O 1
ATOM 1833 N N . HIS A 1 246 ? 25.451 -3.929 -2.286 1.00 2.19 246 HIS A N 1
ATOM 1834 C CA . HIS A 1 246 ? 25.521 -5.375 -2.437 1.00 3.05 246 HIS A CA 1
ATOM 1835 C C . HIS A 1 246 ? 24.198 -6.021 -2.076 1.00 2.15 246 HIS A C 1
ATOM 1836 O O . HIS A 1 246 ? 23.653 -5.781 -0.996 1.00 5.32 246 HIS A O 1
ATOM 1843 N N . VAL A 1 247 ? 23.704 -6.868 -2.975 1.00 2.99 247 VAL A N 1
ATOM 1844 C CA . VAL A 1 247 ? 22.574 -7.742 -2.683 1.00 3.91 247 VAL A CA 1
ATOM 1845 C C . VAL A 1 247 ? 23.043 -9.156 -2.993 1.00 3.75 247 VAL A C 1
ATOM 1846 O O . VAL A 1 247 ? 22.802 -9.684 -4.084 1.00 5.72 247 VAL A O 1
ATOM 1850 N N . ASP A 1 248 ? 23.739 -9.752 -2.029 1.00 3.27 248 ASP A N 1
ATOM 1851 C CA . ASP A 1 248 ? 24.462 -10.991 -2.266 1.00 4.03 248 ASP A CA 1
ATOM 1852 C C . ASP A 1 248 ? 24.553 -11.833 -1.003 1.00 3.58 248 ASP A C 1
ATOM 1853 O O . ASP A 1 248 ? 25.516 -12.581 -0.822 1.00 3.74 248 ASP A O 1
ATOM 1858 N N . SER A 1 249 ? 23.560 -11.697 -0.131 1.00 3.88 249 SER A N 1
ATOM 1859 C CA . SER A 1 249 ? 23.506 -12.452 1.115 1.00 3.84 249 SER A CA 1
ATOM 1860 C C . SER A 1 249 ? 24.700 -12.179 2.018 1.00 3.61 249 SER A C 1
ATOM 1861 O O . SER A 1 249 ? 25.013 -12.989 2.901 1.00 4.83 249 SER A O 1
ATOM 1864 N N . GLY A 1 250 ? 25.351 -11.039 1.792 1.00 3.18 250 GLY A N 1
ATOM 1865 C CA . GLY A 1 250 ? 26.491 -10.615 2.586 1.00 3.02 250 GLY A CA 1
ATOM 1866 C C . GLY A 1 250 ? 27.815 -11.221 2.168 1.00 3.91 250 GLY A C 1
ATOM 1867 O O . GLY A 1 250 ? 28.818 -11.026 2.851 1.00 4.49 250 GLY A O 1
ATOM 1868 N N . PHE A 1 251 ? 27.826 -11.947 1.053 1.00 3.18 251 PHE A N 1
ATOM 1869 C CA . PHE A 1 251 ? 29.009 -12.709 0.664 1.00 3.57 251 PHE A CA 1
ATOM 1870 C C . PHE A 1 251 ? 30.255 -11.837 0.505 1.00 4.00 251 PHE A C 1
ATOM 1871 O O . PHE A 1 251 ? 31.356 -12.236 0.905 1.00 3.96 251 PHE A O 1
ATOM 1879 N N . ASN A 1 252 ? 30.073 -10.646 -0.058 1.00 3.29 252 ASN A N 1
ATOM 1880 C CA . ASN A 1 252 ? 31.186 -9.728 -0.313 1.00 3.72 252 ASN A CA 1
ATOM 1881 C C . ASN A 1 252 ? 31.966 -9.374 0.949 1.00 4.26 252 ASN A C 1
ATOM 1882 O O . ASN A 1 252 ? 33.148 -9.035 0.884 1.00 5.55 252 ASN A O 1
ATOM 1887 N N . ALA A 1 253 ? 31.303 -9.489 2.097 1.00 2.81 253 ALA A N 1
ATOM 1888 C CA . ALA A 1 253 ? 31.832 -8.989 3.354 1.00 4.23 253 ALA A CA 1
ATOM 1889 C C . ALA A 1 253 ? 32.634 -9.991 4.170 1.00 2.69 253 ALA A C 1
ATOM 1890 O O . ALA A 1 253 ? 33.087 -9.646 5.265 1.00 5.52 253 ALA A O 1
ATOM 1892 N N . VAL A 1 254 ? 32.796 -11.216 3.660 1.00 3.68 254 VAL A N 1
ATOM 1893 C CA . VAL A 1 254 ? 33.493 -12.271 4.399 1.00 4.73 254 VAL A CA 1
ATOM 1894 C C . VAL A 1 254 ? 34.699 -12.811 3.638 1.00 5.20 254 VAL A C 1
ATOM 1895 O O . VAL A 1 254 ? 34.888 -12.533 2.446 1.00 5.66 254 VAL A O 1
ATOM 1899 N N . VAL A 1 255 ? 35.539 -13.551 4.351 1.00 4.90 255 VAL A N 1
ATOM 1900 C CA . VAL A 1 255 ? 36.537 -14.398 3.719 1.00 5.43 255 VAL A CA 1
ATOM 1901 C C . VAL A 1 255 ? 36.075 -15.821 3.973 1.00 10.42 255 VAL A C 1
ATOM 1902 O O . VAL A 1 255 ? 36.231 -16.347 5.078 1.00 14.83 255 VAL A O 1
ATOM 1906 N N . GLY A 1 256 ? 35.510 -16.447 2.948 1.00 11.93 256 GLY A N 1
ATOM 1907 C CA . GLY A 1 256 ? 34.863 -17.733 3.123 1.00 16.19 256 GLY A CA 1
ATOM 1908 C C . GLY A 1 256 ? 35.680 -18.920 2.668 1.00 13.44 256 GLY A C 1
ATOM 1909 O O . GLY A 1 256 ? 36.715 -18.758 2.020 1.00 13.47 256 GLY A O 1
ATOM 1910 N N . GLY A 1 257 ? 35.217 -20.115 3.033 1.00 15.61 257 GLY A N 1
ATOM 1911 C CA . GLY A 1 257 ? 35.776 -21.360 2.535 1.00 19.77 257 GLY A CA 1
ATOM 1912 C C . GLY A 1 257 ? 36.976 -21.925 3.277 1.00 20.72 257 GLY A C 1
ATOM 1913 O O . GLY A 1 257 ? 37.607 -22.872 2.804 1.00 23.47 257 GLY A O 1
ATOM 1914 N N . MET A 1 258 ? 37.300 -21.358 4.437 1.00 18.29 258 MET A N 1
ATOM 1915 C CA . MET A 1 258 ? 38.522 -21.753 5.145 1.00 16.84 258 MET A CA 1
ATOM 1916 C C . MET A 1 258 ? 38.270 -22.805 6.217 1.00 25.90 258 MET A C 1
ATOM 1917 O O . MET A 1 258 ? 39.034 -23.762 6.343 1.00 30.96 258 MET A O 1
#

Secondary structure (DSSP, 8-state):
-TTTT-EEEE----STTSHHHHHHHHHHHTT-EEEEEE-SGGGHHHHHHHHHHTT---EEE--TT-HHHHHHHHHHHHTT-S-EEEEEE------GGGGSS-TTTT--HHHHHHHHIIIIIHHHHHHHHHGGGEEEEEEEEEEE-GGGTS--TTTTHHHHHHHHHHHHHHHHHHHHHTTT-EEEEEEEPP---TTGGGSTTHHHHHHHHHHHSTTSS---HHHHHHHHHHHHSGGGTT--S-EEEESTTGGGS----

Solvent-accessible surface area: 11748 Å² total; per-residue (Å²): 62,73,0,100,54,26,76,1,0,0,2,28,8,70,23,94,135,11,30,0,25,2,0,0,80,3,0,85,138,24,28,2,77,3,0,0,6,28,86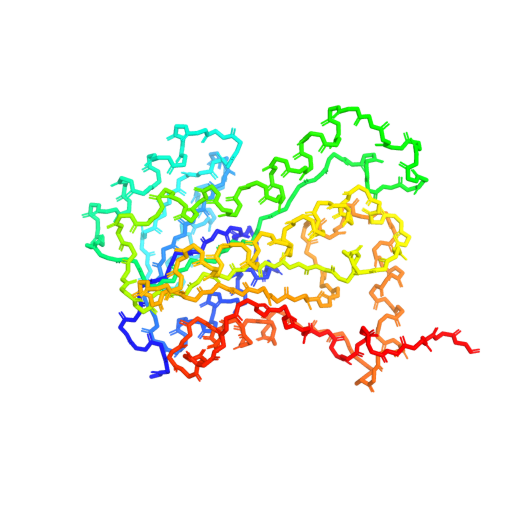,36,136,193,34,119,111,89,4,60,116,25,0,66,96,8,66,13,161,30,29,16,75,4,50,10,60,53,103,69,61,8,93,55,2,11,64,44,0,92,113,102,9,108,36,0,19,0,0,0,1,21,33,38,108,10,26,199,90,1,13,23,36,79,72,120,118,3,68,61,216,90,12,83,119,40,0,31,38,22,0,8,115,0,0,34,10,0,1,167,26,0,69,122,11,8,26,88,91,0,1,0,0,0,14,5,28,8,8,22,79,114,108,24,101,20,14,23,0,15,8,71,0,18,42,43,0,15,31,18,0,113,170,19,6,123,84,8,31,110,76,34,2,18,0,0,0,0,2,8,5,9,24,118,24,102,76,11,80,34,24,112,45,19,43,155,24,40,91,85,2,91,71,33,0,71,96,123,116,33,12,59,17,76,71,0,0,65,12,0,0,69,2,2,0,82,111,0,79,79,46,61,40,86,29,69,66,18,9,11,27,29,25,83,52,120,25,51,198

Nearest PDB structures (foldseek):
  5i9n-assembly1_A  TM=1.002E+00  e=2.444E-51  Burkholderia pseudomallei
  7umw-assembly1_B  TM=9.926E-01  e=3.650E-39  Escherichia coli str. K-12 substr. MG1655
  3pjd-assembly1_B  TM=9.961E-01  e=3.774E-38  Escherichia coli K-12
  3pje-assembly1_B  TM=9.952E-01  e=1.109E-37  Escherichia coli K-12
  3pjf-assembly1_B  TM=9.854E-01  e=2.970E-38  Escherichia coli K-12

Radius of gyration: 17.36 Å; Cα contacts (8 Å, |Δi|>4): 550; chains: 1; bounding box: 45×42×40 Å

InterPro domains:
  IPR002347 Short-chain dehydrogenase/reductase SDR [PF13561] (13-252)
  IPR002347 Short-chain dehydrogenase/reductase SDR [PR00081] (83-94)
  IPR002347 Short-chain dehydrogenase/reductase SDR [PR00081] (159-178)
  IPR002347 Short-chain dehydrogenase/reductase SDR [PR00081] (180-197)
  IPR002347 Short-chain dehydrogenase/reductase SDR [PR00081] (215-235)
  IPR014358 Enoyl-[acyl-carrier-protein] reductase (NADH) [PIRSF000094] (1-253)
  IPR014358 Enoyl-[acyl-carrier-protein] reductase (NADH) [PTHR43159] (4-255)
  IPR014358 Enoyl-[acyl-carrier-protein] reductase (NADH) [cd05372] (6-254)
  IPR036291 NAD(P)-binding domain superfamily [SSF51735] (5-253)

Organism: Burkholderia pseudomallei (strain 1026b) (NCBI:txid884204)